Protein AF-A0AAV7K9R2-F1 (afdb_monomer)

Structure (mmCIF, N/CA/C/O backbone):
data_AF-A0AAV7K9R2-F1
#
_entry.id   AF-A0AAV7K9R2-F1
#
loop_
_atom_site.group_PDB
_atom_site.id
_atom_site.type_symbol
_atom_site.label_atom_id
_atom_site.label_alt_id
_atom_site.label_comp_id
_atom_site.label_asym_id
_atom_site.label_entity_id
_atom_site.label_seq_id
_atom_site.pdbx_PDB_ins_code
_atom_site.Cartn_x
_atom_site.Cartn_y
_atom_site.Cartn_z
_atom_site.occupancy
_atom_site.B_iso_or_equiv
_atom_site.auth_seq_id
_atom_site.auth_comp_id
_atom_site.auth_asym_id
_atom_site.auth_atom_id
_atom_site.pdbx_PDB_model_num
ATOM 1 N N . MET A 1 1 ? 14.169 1.250 -55.604 1.00 36.59 1 MET A N 1
ATOM 2 C CA . MET A 1 1 ? 14.515 0.184 -54.643 1.00 36.59 1 MET A CA 1
ATOM 3 C C . MET A 1 1 ? 14.960 0.881 -53.362 1.00 36.59 1 MET A C 1
ATOM 5 O O . MET A 1 1 ? 16.096 1.321 -53.275 1.00 36.59 1 MET A O 1
ATOM 9 N N . SER A 1 2 ? 14.004 1.154 -52.469 1.00 36.09 2 SER A N 1
ATOM 10 C CA . SER A 1 2 ? 14.237 1.816 -51.177 1.00 36.09 2 SER A CA 1
ATOM 11 C C . SER A 1 2 ? 14.746 0.765 -50.192 1.00 36.09 2 SER A C 1
ATOM 13 O O . SER A 1 2 ? 14.071 -0.239 -49.988 1.00 36.09 2 SER A O 1
ATOM 15 N N . LEU A 1 3 ? 15.945 0.959 -49.641 1.00 42.09 3 LEU A N 1
ATOM 16 C CA . LEU A 1 3 ? 16.606 0.041 -48.701 1.00 42.09 3 LEU A CA 1
ATOM 17 C C . LEU A 1 3 ? 16.641 0.606 -47.267 1.00 42.09 3 LEU A C 1
ATOM 19 O O . LEU A 1 3 ? 17.558 0.306 -46.509 1.00 42.09 3 LEU A O 1
ATOM 23 N N . THR A 1 4 ? 15.671 1.440 -46.880 1.00 44.91 4 THR A N 1
ATOM 24 C CA . THR A 1 4 ? 15.681 2.101 -45.558 1.00 44.91 4 THR A CA 1
ATOM 25 C C . THR A 1 4 ? 14.482 1.806 -44.659 1.00 44.91 4 THR A C 1
ATOM 27 O O . THR A 1 4 ? 14.413 2.398 -43.591 1.00 44.91 4 THR A O 1
ATOM 30 N N . ASP A 1 5 ? 13.572 0.896 -45.026 1.00 48.12 5 ASP A N 1
ATOM 31 C CA . ASP A 1 5 ? 12.349 0.664 -44.228 1.00 48.12 5 ASP A CA 1
ATOM 32 C C . ASP A 1 5 ? 12.358 -0.617 -43.375 1.00 48.12 5 ASP A C 1
ATOM 34 O O . ASP A 1 5 ? 11.742 -0.673 -42.315 1.00 48.12 5 ASP A O 1
ATOM 38 N N . SER A 1 6 ? 13.131 -1.637 -43.757 1.00 41.31 6 SER A N 1
ATOM 39 C CA . SER A 1 6 ? 13.081 -2.950 -43.098 1.00 41.31 6 SER A CA 1
ATOM 40 C C . SER A 1 6 ? 13.741 -2.988 -41.713 1.00 41.31 6 SER A C 1
ATOM 42 O O . SER A 1 6 ? 13.329 -3.757 -40.851 1.00 41.31 6 SER A O 1
ATOM 44 N N . SER A 1 7 ? 14.761 -2.163 -41.461 1.00 44.31 7 SER A N 1
ATOM 45 C CA . SER A 1 7 ? 15.460 -2.103 -40.166 1.00 44.31 7 SER A CA 1
ATOM 46 C C . SER A 1 7 ? 14.663 -1.369 -39.080 1.00 44.31 7 SER A C 1
ATOM 48 O O . SER A 1 7 ? 14.846 -1.643 -37.893 1.00 44.31 7 SER A O 1
ATOM 50 N N . THR A 1 8 ? 13.760 -0.468 -39.469 1.00 48.00 8 THR A N 1
ATOM 51 C CA . THR A 1 8 ? 12.901 0.294 -38.553 1.00 48.00 8 THR A CA 1
ATOM 52 C C . THR A 1 8 ? 11.762 -0.572 -38.017 1.00 48.00 8 THR A C 1
ATOM 54 O O . THR A 1 8 ? 11.546 -0.597 -36.804 1.00 48.00 8 THR A O 1
ATOM 57 N N . GLU A 1 9 ? 11.115 -1.354 -38.885 1.00 39.22 9 GLU A N 1
ATOM 58 C CA . GLU A 1 9 ? 10.057 -2.307 -38.512 1.00 39.22 9 GLU A CA 1
ATOM 59 C C . GLU A 1 9 ? 10.596 -3.488 -37.689 1.00 39.22 9 GLU A C 1
ATOM 61 O O . GLU A 1 9 ? 9.993 -3.863 -36.682 1.00 39.22 9 GLU A O 1
ATOM 66 N N . LEU A 1 10 ? 11.784 -4.007 -38.035 1.00 40.97 10 LEU A N 1
ATOM 67 C CA . LEU A 1 10 ? 12.455 -5.062 -37.263 1.00 40.97 10 LEU A CA 1
ATOM 68 C C . LEU A 1 10 ? 12.771 -4.621 -35.826 1.00 40.97 10 LEU A C 1
ATOM 70 O O . LEU A 1 10 ? 12.646 -5.426 -34.913 1.00 40.97 10 LEU A O 1
ATOM 74 N N . SER A 1 11 ? 13.146 -3.355 -35.599 1.00 50.53 11 SER A N 1
ATOM 75 C CA . SER A 1 11 ? 13.468 -2.849 -34.254 1.00 50.53 11 SER A CA 1
ATOM 76 C C . SER A 1 11 ? 12.243 -2.657 -33.354 1.00 50.53 11 SER A C 1
ATOM 78 O O . SER A 1 11 ? 12.336 -2.862 -32.145 1.00 50.53 11 SER A O 1
ATOM 80 N N . HIS A 1 12 ? 11.097 -2.292 -33.938 1.00 46.94 12 HIS A N 1
ATOM 81 C CA . HIS A 1 12 ? 9.853 -2.083 -33.197 1.00 46.94 12 HIS A CA 1
ATOM 82 C C . HIS A 1 12 ? 9.231 -3.428 -32.796 1.00 46.94 12 HIS A C 1
ATOM 84 O O . HIS A 1 12 ? 8.946 -3.641 -31.622 1.00 46.94 12 HIS A O 1
ATOM 90 N N . GLY A 1 13 ? 9.169 -4.386 -33.732 1.00 45.97 13 GLY A N 1
ATOM 91 C CA . GLY A 1 13 ? 8.673 -5.739 -33.453 1.00 45.97 13 GLY A CA 1
ATOM 92 C C . GLY A 1 13 ? 9.547 -6.544 -32.481 1.00 45.97 13 GLY A C 1
ATOM 93 O O . GLY A 1 13 ? 9.028 -7.377 -31.744 1.00 45.97 13 GLY A O 1
ATOM 94 N N . TYR A 1 14 ? 10.860 -6.284 -32.428 1.00 49.84 14 TYR A N 1
ATOM 95 C CA . TYR A 1 14 ? 11.756 -6.937 -31.462 1.00 49.84 14 TYR A CA 1
ATOM 96 C C . TYR A 1 14 ? 11.567 -6.396 -30.037 1.00 49.84 14 TYR A C 1
ATOM 98 O O . TYR A 1 14 ? 11.674 -7.155 -29.079 1.00 49.84 14 TYR A O 1
ATOM 106 N N . MET A 1 15 ? 11.272 -5.098 -29.882 1.00 53.09 15 MET A N 1
ATOM 107 C CA . MET A 1 15 ? 11.030 -4.487 -28.566 1.00 53.09 15 MET A CA 1
ATOM 108 C C . MET A 1 15 ? 9.691 -4.940 -27.968 1.00 53.09 15 MET A C 1
ATOM 110 O O . MET A 1 15 ? 9.659 -5.259 -26.782 1.00 53.09 15 MET A O 1
ATOM 114 N N . ASP A 1 16 ? 8.641 -5.085 -28.786 1.00 52.19 16 ASP A N 1
ATOM 115 C CA . ASP A 1 16 ? 7.350 -5.651 -28.351 1.00 52.19 16 ASP A CA 1
ATOM 116 C C . ASP A 1 16 ? 7.464 -7.125 -27.910 1.00 52.19 16 ASP A C 1
ATOM 118 O O . ASP A 1 16 ? 6.719 -7.579 -27.044 1.00 52.19 16 ASP A O 1
ATOM 122 N N . GLN A 1 17 ? 8.426 -7.881 -28.453 1.00 48.78 17 GLN A N 1
ATOM 123 C CA . GLN A 1 17 ? 8.675 -9.284 -28.085 1.00 48.78 17 GLN A CA 1
ATOM 124 C C . GLN A 1 17 ? 9.575 -9.472 -26.849 1.00 48.78 17 GLN A C 1
ATOM 126 O O . GLN A 1 17 ? 9.681 -10.589 -26.344 1.00 48.78 17 GLN A O 1
ATOM 131 N N . LEU A 1 18 ? 10.227 -8.417 -26.349 1.00 57.09 18 LEU A N 1
ATOM 132 C CA . LEU A 1 18 ? 11.234 -8.490 -25.274 1.00 57.09 18 LEU A CA 1
ATOM 133 C C . LEU A 1 18 ? 10.735 -8.019 -23.908 1.00 57.09 18 LEU A C 1
ATOM 135 O O . LEU A 1 18 ? 11.515 -7.950 -22.955 1.00 57.09 18 LEU A O 1
ATOM 139 N N . ARG A 1 19 ? 9.454 -7.675 -23.800 1.00 68.56 19 ARG A N 1
ATOM 140 C CA . ARG A 1 19 ? 8.930 -7.077 -22.584 1.00 68.56 19 ARG A CA 1
ATOM 141 C C . ARG A 1 19 ? 8.744 -8.104 -21.477 1.00 68.56 19 ARG A C 1
ATOM 143 O O . ARG A 1 19 ? 7.965 -9.048 -21.611 1.00 68.56 19 ARG A O 1
ATOM 150 N N . LEU A 1 20 ? 9.451 -7.906 -20.370 1.00 74.31 20 LEU A N 1
ATOM 151 C CA . LEU A 1 20 ? 9.323 -8.769 -19.207 1.00 74.31 20 LEU A CA 1
ATOM 152 C C . LEU A 1 20 ? 7.988 -8.498 -18.497 1.00 74.31 20 LEU A C 1
ATOM 154 O O . LEU A 1 20 ? 7.554 -7.346 -18.401 1.00 74.31 20 LEU A O 1
ATOM 158 N N . PRO A 1 21 ? 7.308 -9.543 -17.997 1.00 85.75 21 PRO A N 1
ATOM 159 C CA . PRO A 1 21 ? 6.101 -9.354 -17.212 1.00 85.75 21 PRO A CA 1
ATOM 160 C C . PRO A 1 21 ? 6.443 -8.646 -15.898 1.00 85.75 21 PRO A C 1
ATOM 162 O O . PRO A 1 21 ? 7.301 -9.095 -15.138 1.00 85.75 21 PRO A O 1
ATOM 165 N N . MET A 1 22 ? 5.733 -7.556 -15.614 1.00 92.62 22 MET A N 1
ATOM 166 C CA . MET A 1 22 ? 5.865 -6.823 -14.356 1.00 92.62 22 MET A CA 1
ATOM 167 C C . MET A 1 22 ? 5.181 -7.595 -13.221 1.00 92.62 22 MET A C 1
ATOM 169 O O . MET A 1 22 ? 4.046 -8.053 -13.363 1.00 92.62 22 MET A O 1
ATOM 173 N N . LEU A 1 23 ? 5.849 -7.714 -12.075 1.00 95.31 23 LEU A N 1
ATOM 174 C CA . LEU A 1 23 ? 5.313 -8.379 -10.891 1.00 95.31 23 LEU A CA 1
ATOM 175 C C . LEU A 1 23 ? 4.383 -7.451 -10.103 1.00 95.31 23 LEU A C 1
ATOM 177 O O . LEU A 1 23 ? 4.537 -6.226 -10.082 1.00 95.31 23 LEU A O 1
ATOM 181 N N . THR A 1 24 ? 3.428 -8.062 -9.406 1.00 96.38 24 THR A N 1
ATOM 182 C CA . THR A 1 24 ? 2.438 -7.372 -8.571 1.00 96.38 24 THR A CA 1
ATOM 183 C C . THR A 1 24 ? 2.509 -7.870 -7.142 1.00 96.38 24 THR A C 1
ATOM 185 O O . THR A 1 24 ? 2.680 -9.068 -6.917 1.00 96.38 24 THR A O 1
ATOM 188 N N . ILE A 1 25 ? 2.302 -6.974 -6.180 1.00 96.56 25 ILE A N 1
ATOM 189 C CA . ILE A 1 25 ? 2.176 -7.341 -4.771 1.00 96.56 25 ILE A CA 1
ATOM 190 C C . ILE A 1 25 ? 0.704 -7.678 -4.483 1.00 96.56 25 ILE A C 1
ATOM 192 O O . ILE A 1 25 ? -0.167 -6.863 -4.803 1.00 96.56 25 ILE A O 1
ATOM 196 N N . PRO A 1 26 ? 0.396 -8.854 -3.907 1.00 96.19 26 PRO A N 1
ATOM 197 C CA . PRO A 1 26 ? -0.967 -9.192 -3.514 1.00 96.19 26 PRO A CA 1
ATOM 198 C C . PRO A 1 26 ? -1.470 -8.250 -2.416 1.00 96.19 26 PRO A C 1
ATOM 200 O O . PRO A 1 26 ? -0.701 -7.766 -1.589 1.00 96.19 26 PRO A O 1
ATOM 203 N N . SER A 1 27 ? -2.773 -7.973 -2.399 1.00 95.38 27 SER A N 1
ATOM 204 C CA . SER A 1 27 ? -3.397 -7.173 -1.341 1.00 95.38 27 SER A CA 1
ATOM 205 C C . SER A 1 27 ? -3.770 -8.039 -0.140 1.00 95.38 27 SER A C 1
ATOM 207 O O . SER A 1 27 ? -4.230 -9.171 -0.294 1.00 95.38 27 SER A O 1
ATOM 209 N N . LYS A 1 28 ? -3.662 -7.465 1.058 1.00 94.50 28 LYS A N 1
ATOM 210 C CA . LYS A 1 28 ? -4.223 -8.023 2.291 1.00 94.50 28 LYS A CA 1
ATOM 211 C C . LYS A 1 28 ? -5.748 -8.004 2.224 1.00 94.50 28 LYS A C 1
ATOM 213 O O . LYS A 1 28 ? -6.331 -7.053 1.699 1.00 94.50 28 LYS A O 1
ATOM 218 N N . GLN A 1 29 ? -6.391 -9.006 2.820 1.00 94.56 29 GLN A N 1
ATOM 219 C CA . GLN A 1 29 ? -7.853 -9.083 2.909 1.00 94.56 29 GLN A CA 1
ATOM 220 C C . GLN A 1 29 ? -8.321 -8.673 4.302 1.00 94.56 29 GLN A C 1
ATOM 222 O O . GLN A 1 29 ? -7.920 -9.281 5.293 1.00 94.56 29 GLN A O 1
ATOM 227 N N . GLY A 1 30 ? -9.138 -7.625 4.375 1.00 92.75 30 GLY A N 1
ATOM 228 C CA . GLY A 1 30 ? -9.683 -7.108 5.628 1.00 92.75 30 GLY A CA 1
ATOM 229 C C . GLY A 1 30 ? -11.124 -7.551 5.847 1.00 92.75 30 GLY A C 1
ATOM 230 O O . GLY A 1 30 ? -11.925 -7.613 4.911 1.00 92.75 30 GLY A O 1
ATOM 231 N N . VAL A 1 31 ? -11.476 -7.816 7.102 1.00 93.25 31 VAL A N 1
ATOM 232 C CA . VAL A 1 31 ? -12.856 -8.141 7.487 1.00 93.25 31 VAL A CA 1
ATOM 233 C C . VAL A 1 31 ? -13.685 -6.857 7.617 1.00 93.25 31 VAL A C 1
ATOM 235 O O . VAL A 1 31 ? -13.181 -5.794 8.001 1.00 93.25 31 VAL A O 1
ATOM 238 N N . SER A 1 32 ? -14.976 -6.935 7.272 1.00 90.25 32 SER A N 1
ATOM 239 C CA . SER A 1 32 ? -15.925 -5.838 7.510 1.00 90.25 32 SER A CA 1
ATOM 240 C C . SER A 1 32 ? -16.153 -5.675 9.010 1.00 90.25 32 SER A C 1
ATOM 242 O O . SER A 1 32 ? -16.456 -6.651 9.690 1.00 90.25 32 SER A O 1
ATOM 244 N N . ILE A 1 33 ? -16.025 -4.452 9.516 1.00 92.62 33 ILE A N 1
ATOM 245 C CA . ILE A 1 33 ? -16.268 -4.119 10.923 1.00 92.62 33 ILE A CA 1
ATOM 246 C C . ILE A 1 33 ? -17.102 -2.843 10.983 1.00 92.62 33 ILE A C 1
ATOM 248 O O . ILE A 1 33 ? -16.972 -1.990 10.103 1.00 92.62 33 ILE A O 1
ATOM 252 N N . ASP A 1 34 ? -17.913 -2.712 12.028 1.00 92.31 34 ASP A N 1
ATOM 253 C CA . ASP A 1 34 ? -18.635 -1.482 12.341 1.00 92.31 34 ASP A CA 1
ATOM 254 C C . ASP A 1 34 ? -17.932 -0.747 13.487 1.00 92.31 34 ASP A C 1
ATOM 256 O O . ASP A 1 34 ? -17.758 -1.289 14.579 1.00 92.31 34 ASP A O 1
ATOM 260 N N . LEU A 1 35 ? -17.529 0.496 13.234 1.00 93.25 35 LEU A N 1
ATOM 261 C CA . LEU A 1 35 ? -16.839 1.349 14.200 1.00 93.25 35 LEU A CA 1
ATOM 262 C C . LEU A 1 35 ? -17.791 2.258 14.985 1.00 93.25 35 LEU A C 1
ATOM 264 O O . LEU A 1 35 ? -17.328 3.037 15.819 1.00 93.25 35 LEU A O 1
ATOM 268 N N . THR A 1 36 ? -19.105 2.167 14.748 1.00 94.25 36 THR A N 1
ATOM 269 C CA . THR A 1 36 ? -20.102 3.089 15.311 1.00 94.25 36 THR A CA 1
ATOM 270 C C . THR A 1 36 ? -20.053 3.127 16.833 1.00 94.25 36 THR A C 1
ATOM 272 O O . THR A 1 36 ? -19.922 4.201 17.420 1.00 94.25 36 THR A O 1
ATOM 275 N N . SER A 1 37 ? -20.123 1.964 17.486 1.00 93.25 37 SER A N 1
ATOM 276 C CA . SER A 1 37 ? -20.140 1.879 18.952 1.00 93.25 37 SER A CA 1
ATOM 277 C C . SER A 1 37 ? -18.836 2.370 19.576 1.00 93.25 37 SER A C 1
ATOM 279 O O . SER A 1 37 ? -18.862 3.105 20.560 1.00 93.25 37 SER A O 1
ATOM 281 N N . SER A 1 38 ? -17.703 2.008 18.978 1.00 92.81 38 SER A N 1
ATOM 282 C CA . SER A 1 38 ? -16.375 2.360 19.480 1.00 92.81 38 SER A CA 1
ATOM 283 C C . SER A 1 38 ? -16.082 3.852 19.334 1.00 92.81 38 SER A C 1
ATOM 285 O O . SER A 1 38 ? -15.610 4.479 20.278 1.00 92.81 38 SER A O 1
ATOM 287 N N . LEU A 1 39 ? -16.428 4.456 18.193 1.00 93.12 39 LEU A N 1
ATOM 288 C CA . LEU A 1 39 ? -16.316 5.905 17.999 1.00 93.12 39 LEU A CA 1
ATOM 289 C C . LEU A 1 39 ? -17.276 6.672 18.914 1.00 93.12 39 LEU A C 1
ATOM 291 O O . LEU A 1 39 ? -16.891 7.690 19.483 1.00 93.12 39 LEU A O 1
ATOM 295 N N . ALA A 1 40 ? -18.499 6.172 19.108 1.00 93.62 40 ALA A N 1
ATOM 296 C CA . ALA A 1 40 ? -19.446 6.781 20.036 1.00 93.62 40 ALA A CA 1
ATOM 297 C C . ALA A 1 40 ? -18.928 6.771 21.480 1.00 93.62 40 ALA A C 1
ATOM 299 O O . ALA A 1 40 ? -19.105 7.748 22.207 1.00 93.62 40 ALA A O 1
ATOM 300 N N . GLU A 1 41 ? -18.266 5.693 21.896 1.00 92.81 41 GLU A N 1
ATOM 301 C CA . GLU A 1 41 ? -17.653 5.627 23.219 1.00 92.81 41 GLU A CA 1
ATOM 302 C C . GLU A 1 41 ? -16.480 6.596 23.361 1.00 92.81 41 GLU A C 1
ATOM 304 O O . GLU A 1 41 ? -16.385 7.289 24.372 1.00 92.81 41 GLU A O 1
ATOM 309 N N . LEU A 1 42 ? -15.636 6.726 22.336 1.00 91.94 42 LEU A N 1
ATO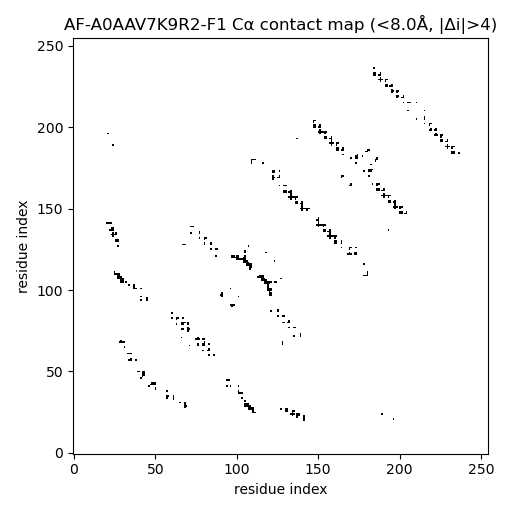M 310 C CA . LEU A 1 42 ? -14.545 7.705 22.331 1.00 91.94 42 LEU A CA 1
ATOM 311 C C . LEU A 1 42 ? -15.053 9.151 22.436 1.00 91.94 42 LEU A C 1
ATOM 313 O O . LEU A 1 42 ? -14.498 9.942 23.194 1.00 91.94 42 LEU A O 1
ATOM 317 N N . ILE A 1 43 ? -16.133 9.492 21.727 1.00 93.94 43 ILE A N 1
ATOM 318 C CA . ILE A 1 43 ? -16.759 10.823 21.805 1.00 93.94 43 ILE A CA 1
ATOM 319 C C . ILE A 1 43 ? -17.273 11.099 23.225 1.00 93.94 43 ILE A C 1
ATOM 321 O O . ILE A 1 43 ? -16.981 12.154 23.791 1.00 93.94 43 ILE A O 1
ATOM 325 N N . ARG A 1 44 ? -17.980 10.140 23.839 1.00 93.81 44 ARG A N 1
ATOM 326 C CA . ARG A 1 44 ? -18.473 10.290 25.220 1.00 93.81 44 ARG A CA 1
ATOM 327 C C . ARG A 1 44 ? -17.340 10.432 26.224 1.00 93.81 44 ARG A C 1
ATOM 329 O O . ARG A 1 44 ? -17.406 11.283 27.102 1.00 93.81 44 ARG A O 1
ATOM 336 N N . THR A 1 45 ? -16.333 9.573 26.125 1.00 91.75 45 THR A N 1
ATOM 337 C CA . THR A 1 45 ? -15.299 9.448 27.159 1.00 91.75 45 THR A CA 1
ATOM 338 C C . THR A 1 45 ? -14.249 10.547 27.091 1.00 91.75 45 THR A C 1
ATOM 340 O O . THR A 1 45 ? -13.830 11.028 28.140 1.00 91.75 45 THR A O 1
ATOM 343 N N . GLU A 1 46 ? -13.838 10.975 25.894 1.00 92.44 46 GLU A N 1
ATOM 344 C CA . GLU A 1 46 ? -12.788 11.991 25.747 1.00 92.44 46 GLU A CA 1
ATOM 345 C C . GLU A 1 46 ? -13.333 13.423 25.667 1.00 92.44 46 GLU A C 1
ATOM 347 O O . GLU A 1 46 ? -12.636 14.352 26.073 1.00 92.44 46 GLU A O 1
ATOM 352 N N . PHE A 1 47 ? -14.569 13.613 25.191 1.00 93.31 47 PHE A N 1
ATOM 353 C CA . PHE A 1 47 ? -15.156 14.946 25.002 1.00 93.31 47 PHE A CA 1
ATOM 354 C C . PHE A 1 47 ? -16.407 15.212 25.848 1.00 93.31 47 PHE A C 1
ATOM 356 O O . PHE A 1 47 ? -16.794 16.367 26.004 1.00 93.31 47 PHE A O 1
ATOM 363 N N . GLY A 1 48 ? -17.042 14.185 26.426 1.00 94.38 48 GLY A N 1
ATOM 364 C CA . GLY A 1 48 ? -18.277 14.354 27.203 1.00 94.38 48 GLY A CA 1
ATOM 365 C C . GLY A 1 48 ? -19.490 14.758 26.358 1.00 94.38 48 GLY A C 1
ATOM 366 O O . GLY A 1 48 ? -20.487 15.229 26.903 1.00 94.38 48 GLY A O 1
ATOM 367 N N . GLU A 1 49 ? -19.412 14.599 25.037 1.00 95.94 49 GLU A N 1
ATOM 368 C CA . GLU A 1 49 ? -20.459 15.003 24.100 1.00 95.94 49 GLU A CA 1
ATOM 369 C C . GLU A 1 49 ? -21.405 13.844 23.760 1.00 95.94 49 GLU A C 1
ATOM 371 O O . GLU A 1 49 ? -21.048 12.668 23.874 1.00 95.94 49 GLU A O 1
ATOM 376 N N . ASP A 1 50 ? -22.623 14.171 23.315 1.00 95.44 50 ASP A N 1
ATOM 377 C CA . ASP A 1 50 ? -23.567 13.172 22.812 1.00 95.44 50 ASP A CA 1
ATOM 378 C C . ASP A 1 50 ? -23.142 12.686 21.409 1.00 95.44 50 ASP A C 1
ATOM 380 O O . ASP A 1 50 ? -23.180 13.468 20.451 1.00 95.44 50 ASP A O 1
ATOM 384 N N . PRO A 1 51 ? -22.809 11.392 21.226 1.00 94.62 51 PRO A N 1
ATOM 385 C CA . PRO A 1 51 ? -22.423 10.849 19.925 1.00 94.62 51 PRO A CA 1
ATOM 386 C C . PRO A 1 51 ? -23.511 10.938 18.863 1.00 94.62 51 PRO A C 1
ATOM 388 O O . PRO A 1 51 ? -23.216 10.788 17.676 1.00 94.62 51 PRO A O 1
ATOM 391 N N . THR A 1 52 ? -24.774 11.150 19.250 1.00 95.75 52 THR A N 1
ATOM 392 C CA . THR A 1 52 ? -25.847 11.305 18.266 1.00 95.75 52 THR A CA 1
ATOM 393 C C . THR A 1 52 ? -25.659 12.532 17.372 1.00 95.75 52 THR A C 1
ATOM 395 O O . THR A 1 52 ? -26.095 12.495 16.218 1.00 95.75 52 THR A O 1
ATOM 398 N N . ASN A 1 53 ? -24.922 13.541 17.848 1.00 96.75 53 ASN A N 1
ATOM 399 C CA . ASN A 1 53 ? -24.559 14.734 17.083 1.00 96.75 53 ASN A CA 1
ATOM 400 C C . ASN A 1 53 ? -23.572 14.446 15.940 1.00 96.75 53 ASN A C 1
ATOM 402 O O . ASN A 1 53 ? -23.502 15.234 15.007 1.00 96.75 53 ASN A O 1
ATOM 406 N N . PHE A 1 54 ? -22.865 13.310 15.981 1.00 96.19 54 PHE A N 1
ATOM 407 C CA . PHE A 1 54 ? -21.818 12.936 15.017 1.00 96.19 54 PHE A CA 1
ATOM 408 C C . PHE A 1 54 ? -22.196 11.730 14.146 1.00 96.19 54 PHE A C 1
ATOM 410 O O . PHE A 1 54 ? -21.345 11.035 13.584 1.00 96.19 54 PHE A O 1
ATOM 417 N N . ARG A 1 55 ? -23.494 11.402 14.071 1.00 95.56 55 ARG A N 1
ATOM 418 C CA . ARG A 1 55 ? -23.977 10.209 13.351 1.00 95.56 55 ARG A CA 1
ATOM 419 C C . ARG A 1 55 ? -23.594 10.215 11.878 1.00 95.56 55 ARG A C 1
ATOM 421 O O . ARG A 1 55 ? -23.385 9.142 11.317 1.00 95.56 55 ARG A O 1
ATOM 428 N N . GLN A 1 56 ? -23.558 11.385 11.248 1.00 97.19 56 GLN A N 1
ATOM 429 C CA . GLN A 1 56 ? -23.251 11.493 9.828 1.00 97.19 56 GLN A CA 1
ATOM 430 C C . GLN A 1 56 ? -21.767 11.218 9.573 1.00 97.19 56 GLN A C 1
ATOM 432 O O . GLN A 1 56 ? -21.432 10.387 8.735 1.00 97.19 56 GLN A O 1
ATOM 437 N N . GLU A 1 57 ? -20.890 11.817 10.368 1.00 96.12 57 GLU A N 1
ATOM 438 C CA . GLU A 1 57 ? -19.439 11.665 10.304 1.00 96.12 57 GLU A CA 1
ATOM 439 C C . GLU A 1 57 ? -19.021 10.219 10.584 1.00 96.12 57 GLU A C 1
ATOM 441 O O . GLU A 1 57 ? -18.170 9.665 9.891 1.00 96.12 57 GLU A O 1
ATOM 446 N N . VAL A 1 58 ? -19.658 9.571 11.564 1.00 95.50 58 VAL A N 1
ATOM 447 C CA . VAL A 1 58 ? -19.419 8.154 11.877 1.00 95.50 58 VAL A CA 1
ATOM 448 C C . VAL A 1 58 ? -19.853 7.249 10.719 1.00 95.50 58 VAL A C 1
ATOM 450 O O . VAL A 1 58 ? -19.135 6.310 10.367 1.00 95.50 58 VAL A O 1
ATOM 453 N N . ARG A 1 59 ? -20.997 7.535 10.082 1.00 96.81 59 ARG A N 1
ATOM 454 C CA . ARG A 1 59 ? -21.448 6.799 8.888 1.00 96.81 59 ARG A CA 1
ATOM 455 C C . ARG A 1 59 ? -20.483 6.973 7.723 1.00 96.81 59 ARG A C 1
ATOM 457 O O . ARG A 1 59 ? -20.137 5.987 7.079 1.00 96.81 59 ARG A O 1
ATOM 464 N N . GLU A 1 60 ? -20.031 8.196 7.473 1.00 96.94 60 GLU A N 1
ATOM 465 C CA . GLU A 1 60 ? -19.054 8.494 6.425 1.00 96.94 60 GLU A CA 1
ATOM 466 C C . GLU A 1 60 ? -17.715 7.801 6.690 1.00 96.94 60 GLU A C 1
ATOM 468 O O . GLU A 1 60 ? -17.134 7.234 5.768 1.00 96.94 60 GLU A O 1
ATOM 473 N N . PHE A 1 61 ? -17.255 7.761 7.944 1.00 96.31 61 PHE A N 1
ATOM 474 C CA . PHE A 1 61 ? -16.031 7.053 8.320 1.00 96.31 61 PHE A CA 1
ATOM 475 C C . PHE A 1 61 ? -16.137 5.538 8.083 1.00 96.31 61 PHE A C 1
ATOM 477 O O . PHE A 1 61 ? -15.221 4.936 7.521 1.00 96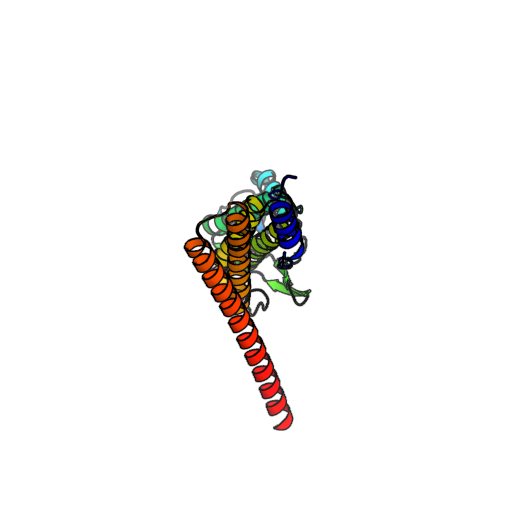.31 61 PHE A O 1
ATOM 484 N N . ASN A 1 62 ? -17.259 4.921 8.466 1.00 96.31 62 ASN A N 1
ATOM 485 C CA . ASN A 1 62 ? -17.523 3.505 8.197 1.00 96.31 62 ASN A CA 1
ATOM 486 C C . ASN A 1 62 ? -17.591 3.213 6.692 1.00 96.31 62 ASN A C 1
ATOM 488 O O . ASN A 1 62 ? -16.954 2.272 6.221 1.00 96.31 62 ASN A O 1
ATOM 492 N N . HIS A 1 63 ? -18.299 4.045 5.926 1.00 96.56 63 HIS A N 1
ATOM 493 C CA . HIS A 1 63 ? -18.368 3.901 4.473 1.00 96.56 63 HIS A CA 1
ATOM 494 C C . HIS A 1 63 ? -16.982 4.012 3.828 1.00 96.56 63 HIS A C 1
ATOM 496 O O . HIS A 1 63 ? -16.602 3.200 2.986 1.00 96.56 63 HIS A O 1
ATOM 502 N N . LEU A 1 64 ? -16.189 4.985 4.274 1.00 96.88 64 LEU A N 1
ATOM 503 C CA . LEU A 1 64 ? -14.837 5.194 3.785 1.00 96.88 64 LEU A CA 1
ATOM 504 C C . LEU A 1 64 ? -13.932 3.988 4.072 1.00 96.88 64 LEU A C 1
ATOM 506 O O . LEU A 1 64 ? -13.136 3.603 3.213 1.00 96.88 64 LEU A O 1
ATOM 510 N N . ARG A 1 65 ? -14.088 3.356 5.242 1.00 96.81 65 ARG A N 1
ATOM 511 C CA . ARG A 1 65 ? -13.414 2.094 5.554 1.00 96.81 65 ARG A CA 1
ATOM 512 C C . ARG A 1 65 ? -13.813 0.992 4.580 1.00 96.81 65 ARG A C 1
ATOM 514 O O . ARG A 1 65 ? -12.936 0.319 4.048 1.00 96.81 65 ARG A O 1
ATOM 521 N N . GLU A 1 66 ? -15.106 0.776 4.358 1.00 96.12 66 GLU A N 1
ATOM 522 C CA . GLU A 1 66 ? -15.586 -0.284 3.462 1.00 96.12 66 GLU A CA 1
ATOM 523 C C . GLU A 1 66 ? -15.009 -0.141 2.051 1.00 96.12 66 GLU A C 1
ATOM 525 O O . GLU A 1 66 ? -14.502 -1.122 1.498 1.00 96.12 66 GLU A O 1
ATOM 530 N N . SER A 1 67 ? -15.003 1.084 1.520 1.00 96.56 67 SER A N 1
ATOM 531 C CA . SER A 1 67 ? -14.410 1.405 0.218 1.00 96.56 67 SER A CA 1
ATOM 532 C C . SER A 1 67 ? -12.894 1.192 0.196 1.00 96.56 67 SER A C 1
ATOM 534 O O . SER A 1 67 ? -12.356 0.712 -0.796 1.00 96.56 67 SER A O 1
ATOM 536 N N . ALA A 1 68 ? -12.180 1.489 1.285 1.00 97.12 68 ALA A N 1
ATOM 537 C CA . ALA A 1 68 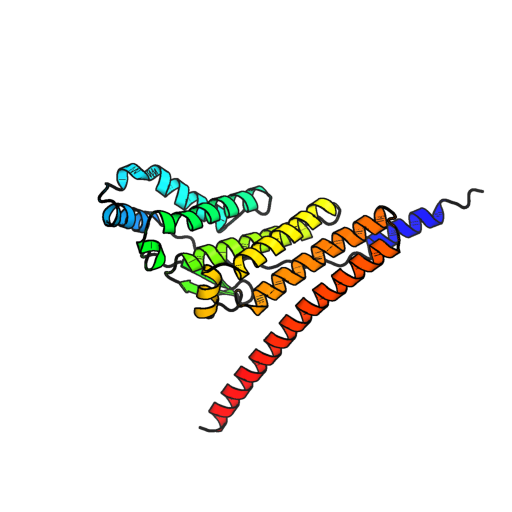? -10.730 1.295 1.360 1.00 97.12 68 ALA A CA 1
ATOM 538 C C . ALA A 1 68 ? -10.303 -0.167 1.588 1.00 97.12 68 ALA A C 1
ATOM 540 O O . ALA A 1 68 ? -9.227 -0.566 1.143 1.00 97.12 68 ALA A O 1
ATOM 541 N N . VAL A 1 69 ? -11.123 -0.973 2.270 1.00 95.75 69 VAL A N 1
ATOM 542 C CA . VAL A 1 69 ? -10.871 -2.409 2.496 1.00 95.75 69 VAL A CA 1
ATOM 543 C C . VAL A 1 69 ? -11.151 -3.222 1.232 1.00 95.75 69 VAL A C 1
ATOM 545 O O . VAL A 1 69 ? -10.454 -4.201 0.966 1.00 95.75 69 VAL A O 1
ATOM 548 N N . ARG A 1 70 ? -12.146 -2.814 0.435 1.00 94.69 70 ARG A N 1
ATOM 549 C CA . ARG A 1 70 ? -12.500 -3.431 -0.852 1.00 94.69 70 ARG A CA 1
ATOM 550 C C . ARG A 1 70 ? -12.498 -2.382 -1.973 1.00 94.69 70 ARG A C 1
ATOM 552 O O . ARG A 1 70 ? -13.558 -2.069 -2.515 1.00 94.69 70 ARG A O 1
ATOM 559 N N . PRO A 1 71 ? -11.323 -1.837 -2.326 1.00 96.12 71 PRO A N 1
ATOM 560 C CA . PRO A 1 71 ? -11.219 -0.778 -3.320 1.00 96.12 71 PRO A CA 1
ATOM 561 C C . PRO A 1 71 ? -11.516 -1.303 -4.725 1.00 96.12 71 PRO A C 1
ATOM 563 O O . PRO A 1 71 ? -11.213 -2.453 -5.065 1.00 96.12 71 PRO A O 1
ATOM 566 N N . SER A 1 72 ? -12.047 -0.431 -5.580 1.00 96.81 72 SER A N 1
ATOM 567 C CA . SER A 1 72 ? -12.077 -0.678 -7.020 1.00 96.81 72 SER A CA 1
ATOM 568 C C . SER A 1 72 ? -10.655 -0.761 -7.586 1.00 96.81 72 SER A C 1
ATOM 570 O O . SER A 1 72 ? -9.711 -0.148 -7.082 1.00 96.81 72 SER A O 1
ATOM 572 N N . ARG A 1 73 ? -10.480 -1.536 -8.660 1.00 95.88 73 ARG A N 1
ATOM 573 C CA . ARG A 1 73 ? -9.182 -1.720 -9.330 1.00 95.88 73 ARG A CA 1
ATOM 574 C C . ARG A 1 73 ? -8.905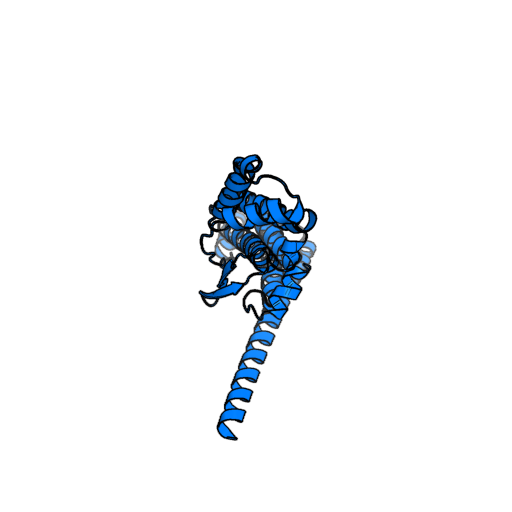 -0.592 -10.323 1.00 95.88 73 ARG A C 1
ATOM 576 O O . ARG A 1 73 ? -8.702 -0.833 -11.506 1.00 95.88 73 ARG A O 1
ATOM 583 N N . ASP A 1 74 ? -8.954 0.641 -9.840 1.00 96.56 74 ASP A N 1
ATOM 584 C CA . ASP A 1 74 ? -8.772 1.851 -10.635 1.00 96.56 74 ASP A CA 1
ATOM 585 C C . ASP A 1 74 ? -8.232 3.009 -9.774 1.00 96.56 74 ASP A C 1
ATOM 587 O O . ASP A 1 74 ? -7.926 2.873 -8.583 1.00 96.56 74 ASP A O 1
ATOM 591 N N . ASN A 1 75 ? -8.120 4.190 -10.381 1.00 95.44 75 ASN A N 1
ATOM 592 C CA . ASN A 1 75 ? -7.670 5.388 -9.680 1.00 95.44 75 ASN A CA 1
ATOM 593 C C . ASN A 1 75 ? -8.630 5.835 -8.564 1.00 95.44 75 ASN A C 1
ATOM 595 O O . ASN A 1 75 ? -8.156 6.420 -7.584 1.00 95.44 75 ASN A O 1
ATOM 599 N N . ASN A 1 76 ? -9.930 5.530 -8.658 1.00 97.81 76 ASN A N 1
ATOM 600 C CA . ASN A 1 76 ? -10.887 5.823 -7.590 1.00 97.81 76 ASN A CA 1
ATOM 601 C C . ASN A 1 76 ? -10.562 5.004 -6.338 1.00 97.81 76 ASN A C 1
ATOM 603 O O . ASN A 1 76 ? -10.453 5.583 -5.258 1.00 97.81 76 ASN A O 1
ATOM 607 N N . GLY A 1 77 ? -10.241 3.717 -6.496 1.00 97.88 77 GLY A N 1
ATOM 608 C CA . GLY A 1 77 ? -9.824 2.859 -5.387 1.00 97.88 77 GLY A CA 1
ATOM 609 C C . GLY A 1 77 ? -8.569 3.374 -4.679 1.00 97.88 77 GLY A C 1
ATOM 610 O O . GLY A 1 77 ? -8.515 3.413 -3.448 1.00 97.88 77 GLY A O 1
ATOM 611 N N . THR A 1 78 ? -7.581 3.885 -5.430 1.00 98.12 78 THR A N 1
ATOM 612 C CA . THR A 1 78 ? -6.404 4.532 -4.809 1.00 98.12 78 THR A CA 1
ATOM 613 C C . THR A 1 78 ? -6.790 5.781 -4.015 1.00 98.12 78 THR A C 1
ATOM 615 O O . THR A 1 78 ? -6.183 6.085 -2.987 1.00 98.12 78 THR A O 1
ATOM 618 N N . SER A 1 79 ? -7.796 6.522 -4.483 1.00 98.12 79 SER A N 1
ATOM 619 C CA . SER A 1 79 ? -8.289 7.720 -3.814 1.00 98.12 79 SER A CA 1
ATOM 620 C C . SER A 1 79 ? -9.035 7.382 -2.528 1.00 98.12 79 SER A C 1
ATOM 622 O O . SER A 1 79 ? -8.838 8.071 -1.528 1.00 98.12 79 SER A O 1
ATOM 624 N N . ASP A 1 80 ? -9.844 6.329 -2.529 1.00 97.94 80 ASP A N 1
ATOM 625 C CA . ASP A 1 80 ? -10.600 5.898 -1.352 1.00 97.94 80 ASP A CA 1
ATOM 626 C C . ASP A 1 80 ? -9.671 5.375 -0.258 1.00 97.94 80 ASP A C 1
ATOM 628 O O . ASP A 1 80 ? -9.782 5.803 0.893 1.00 97.94 80 ASP A O 1
ATOM 632 N N . ILE A 1 81 ? -8.656 4.587 -0.630 1.00 98.31 81 ILE A N 1
ATOM 633 C CA . ILE A 1 81 ? -7.597 4.178 0.300 1.00 98.31 81 ILE A CA 1
ATOM 634 C C . ILE A 1 81 ? -6.882 5.397 0.899 1.00 98.31 81 ILE A C 1
ATOM 636 O O . ILE A 1 81 ? -6.731 5.478 2.118 1.00 98.31 81 ILE A O 1
ATOM 640 N N . ARG A 1 82 ? -6.456 6.370 0.076 1.00 98.12 82 ARG A N 1
ATOM 641 C CA . ARG A 1 82 ? -5.766 7.579 0.570 1.00 98.12 82 ARG A CA 1
ATOM 642 C C . ARG A 1 82 ? -6.637 8.397 1.519 1.00 98.12 82 ARG A C 1
ATOM 644 O O . ARG A 1 82 ? -6.138 8.871 2.539 1.00 98.12 82 ARG A O 1
ATOM 651 N N . ARG A 1 83 ? -7.922 8.568 1.196 1.00 98.12 83 ARG A N 1
ATOM 652 C CA . ARG A 1 83 ? -8.880 9.279 2.052 1.00 98.12 83 ARG A CA 1
ATOM 653 C C . ARG A 1 83 ? -9.025 8.571 3.395 1.00 98.12 83 ARG A C 1
ATOM 655 O O . ARG A 1 83 ? -8.925 9.237 4.422 1.00 98.12 83 ARG A O 1
ATOM 662 N N . TYR A 1 84 ? -9.203 7.249 3.403 1.00 98.06 84 TYR A N 1
ATOM 663 C CA . TYR A 1 84 ? -9.326 6.491 4.648 1.00 98.06 84 TYR A CA 1
ATOM 664 C C . TYR A 1 84 ? -8.049 6.546 5.485 1.00 98.06 84 TYR A C 1
ATOM 666 O O . TYR A 1 84 ? -8.096 6.878 6.668 1.00 98.06 84 TYR A O 1
ATOM 674 N N . TYR A 1 85 ? -6.896 6.318 4.852 1.00 96.81 85 TYR A N 1
ATOM 675 C CA . TYR A 1 85 ? -5.586 6.426 5.488 1.00 96.81 85 TYR A CA 1
ATOM 676 C C . TYR A 1 85 ? -5.383 7.794 6.153 1.00 96.81 85 TYR A C 1
ATOM 678 O O . TYR A 1 85 ? -4.951 7.866 7.301 1.00 96.81 85 TYR A O 1
ATOM 686 N N . ALA A 1 86 ? -5.759 8.885 5.477 1.00 96.12 86 ALA A N 1
ATOM 687 C CA . ALA A 1 86 ? -5.678 10.223 6.054 1.00 96.12 86 ALA A CA 1
ATOM 688 C C . ALA A 1 86 ? -6.533 10.358 7.326 1.00 96.12 86 ALA A C 1
ATOM 690 O O . ALA A 1 86 ? -6.061 10.914 8.316 1.00 96.12 86 ALA A O 1
ATOM 691 N N . GLN A 1 87 ? -7.753 9.811 7.338 1.00 96.06 87 GLN A N 1
ATOM 692 C CA . GLN A 1 87 ? -8.597 9.831 8.537 1.00 96.06 87 GLN A CA 1
ATOM 693 C C . GLN A 1 87 ? -8.004 8.985 9.675 1.00 96.06 87 GLN A C 1
ATOM 695 O O . GLN A 1 87 ? -8.001 9.426 10.824 1.00 96.06 87 GLN A O 1
ATOM 700 N N . LEU A 1 88 ? -7.419 7.822 9.367 1.00 93.75 88 LEU A N 1
ATOM 701 C CA . LEU A 1 88 ? -6.698 7.002 10.349 1.00 93.75 88 LEU A CA 1
ATOM 702 C C . LEU A 1 88 ? -5.503 7.744 10.964 1.00 93.75 88 LEU A C 1
ATOM 704 O O . LEU A 1 88 ? -5.265 7.630 12.164 1.00 93.75 88 LEU A O 1
ATOM 708 N N . CYS A 1 89 ? -4.772 8.541 10.180 1.00 91.06 89 CYS A N 1
ATOM 709 C CA . CYS A 1 89 ? -3.681 9.374 10.693 1.00 91.06 89 CYS A CA 1
ATOM 710 C C . CYS A 1 89 ? -4.167 10.526 11.588 1.00 91.06 89 CYS A C 1
ATOM 712 O O . CYS A 1 89 ? -3.432 10.951 12.480 1.00 91.06 89 CYS A O 1
ATOM 714 N N . LEU A 1 90 ? -5.384 11.032 11.366 1.00 92.19 90 LEU A N 1
ATOM 715 C CA . LEU A 1 90 ? -5.979 12.116 12.156 1.00 92.19 90 LEU A CA 1
ATOM 716 C C . LEU A 1 90 ? -6.627 11.626 13.457 1.00 92.19 90 LEU A C 1
ATOM 718 O O . LEU A 1 90 ? -6.692 12.382 14.424 1.00 92.19 90 LEU A O 1
ATOM 722 N N . LEU A 1 91 ? -7.092 10.376 13.522 1.00 91.69 91 LEU A N 1
ATOM 723 C CA . LEU A 1 91 ? -7.748 9.842 14.721 1.00 91.69 91 LEU A CA 1
ATOM 724 C C . LEU A 1 91 ? -6.897 9.993 15.999 1.00 91.69 91 LEU A C 1
ATOM 726 O O . LEU A 1 91 ? -7.414 10.563 16.962 1.00 91.69 91 LEU A O 1
ATOM 730 N N . PRO A 1 92 ? -5.597 9.626 16.026 1.00 89.00 92 PRO A N 1
ATOM 731 C CA . PRO A 1 92 ? -4.747 9.814 17.204 1.00 89.00 92 PRO A CA 1
ATOM 732 C C . PRO A 1 92 ? -4.550 11.266 17.629 1.00 89.00 92 PRO A C 1
ATOM 734 O O . PRO A 1 92 ? -4.179 11.517 18.776 1.00 89.00 92 PRO A O 1
ATOM 737 N N . THR A 1 93 ? -4.746 12.233 16.729 1.00 89.50 93 THR A N 1
ATOM 738 C CA . THR A 1 93 ? -4.623 13.657 17.073 1.00 89.50 93 THR A CA 1
ATOM 739 C C . THR A 1 93 ? -5.879 14.191 17.755 1.00 89.50 93 THR A C 1
ATOM 741 O O . THR A 1 93 ? -5.816 15.264 18.345 1.00 89.50 93 THR A O 1
ATOM 744 N N . ARG A 1 94 ? -7.005 13.471 17.661 1.00 89.31 94 ARG A N 1
ATOM 745 C CA . ARG A 1 94 ? -8.293 13.838 18.269 1.00 89.31 94 ARG A CA 1
ATOM 746 C C . ARG A 1 94 ? -8.620 12.981 19.486 1.00 89.31 94 ARG A C 1
ATOM 748 O O . ARG A 1 94 ? -8.987 13.521 20.515 1.00 89.31 94 ARG A O 1
ATOM 755 N N . PHE A 1 95 ? -8.450 11.670 19.364 1.00 88.50 95 PHE A N 1
ATOM 756 C CA . PHE A 1 95 ? -8.782 10.690 20.391 1.00 88.50 95 PHE A CA 1
ATOM 757 C C . PHE A 1 95 ? -7.497 10.075 20.932 1.00 88.50 95 PHE A C 1
ATOM 759 O O . PHE A 1 95 ? -6.873 9.220 20.293 1.00 88.50 95 PHE A O 1
ATOM 766 N N . SER A 1 96 ? -7.067 10.527 22.101 1.00 84.31 96 SER A N 1
ATOM 767 C CA . SER A 1 96 ? -5.841 10.064 22.737 1.00 84.31 96 SER A CA 1
ATOM 768 C C . SER A 1 96 ? -5.857 8.562 23.035 1.00 84.31 96 SER A C 1
ATOM 770 O O . SER A 1 96 ? -4.809 7.919 22.901 1.00 84.31 96 SER A O 1
ATOM 772 N N . ALA A 1 97 ? -7.031 7.988 23.327 1.00 78.06 97 ALA A N 1
ATOM 773 C CA . ALA A 1 97 ? -7.216 6.568 23.616 1.00 78.06 97 ALA A CA 1
ATOM 774 C C . ALA A 1 97 ? -6.999 5.672 22.386 1.00 78.06 97 ALA A C 1
ATOM 776 O O . ALA A 1 97 ? -6.631 4.507 22.534 1.00 78.06 97 ALA A O 1
ATOM 777 N N . THR A 1 98 ? -7.110 6.199 21.160 1.00 75.12 98 THR A N 1
ATOM 778 C CA . THR A 1 98 ? -6.838 5.413 19.935 1.00 75.12 98 THR A CA 1
ATOM 779 C C . THR A 1 98 ? -5.378 4.975 19.802 1.00 75.12 98 THR A C 1
ATOM 781 O O . THR A 1 98 ? -5.076 4.061 19.032 1.00 75.12 98 THR A O 1
ATOM 784 N N . ARG A 1 99 ? -4.463 5.575 20.579 1.00 71.06 99 ARG A N 1
ATOM 785 C CA . ARG A 1 99 ? -3.060 5.141 20.661 1.00 71.06 99 ARG A CA 1
ATOM 786 C C . ARG A 1 99 ? -2.884 3.825 21.421 1.00 71.06 99 ARG A C 1
ATOM 788 O O . ARG A 1 99 ? -1.853 3.182 21.246 1.00 71.06 99 ARG A O 1
ATOM 795 N N . SER A 1 100 ? -3.846 3.444 22.261 1.00 69.81 100 SER A N 1
ATOM 796 C CA . SER A 1 100 ? -3.735 2.294 23.163 1.00 69.81 100 SER A CA 1
ATOM 797 C C . SER A 1 100 ? -4.890 1.303 23.028 1.00 69.81 100 SER A C 1
ATOM 799 O O . SER A 1 100 ? -4.635 0.106 22.922 1.00 69.81 100 SER A O 1
ATOM 801 N N . ASN A 1 101 ? -6.144 1.760 23.014 1.00 71.69 101 ASN A N 1
ATOM 802 C CA . ASN A 1 101 ? -7.305 0.881 22.915 1.00 71.69 101 ASN A CA 1
ATOM 803 C C . ASN A 1 101 ? -8.528 1.602 22.327 1.00 71.69 101 ASN A C 1
ATOM 805 O O . ASN A 1 101 ? -9.211 2.355 23.016 1.00 71.69 101 ASN A O 1
ATOM 809 N N . MET A 1 102 ? -8.843 1.308 21.064 1.00 78.44 102 MET A N 1
ATOM 810 C CA . MET A 1 102 ? -10.072 1.773 20.407 1.00 78.44 102 MET A CA 1
ATOM 811 C C . MET A 1 102 ? -11.288 0.880 20.727 1.00 78.44 102 MET A C 1
ATOM 813 O O . MET A 1 102 ? -12.386 1.160 20.266 1.00 78.44 102 MET A O 1
ATOM 817 N N . GLN A 1 103 ? -11.117 -0.204 21.493 1.00 82.62 103 GLN A N 1
ATOM 818 C CA . GLN A 1 103 ? -12.137 -1.239 21.718 1.00 82.62 103 GLN A CA 1
ATOM 819 C C . GLN A 1 103 ? -12.692 -1.811 20.404 1.00 82.62 103 GLN A C 1
ATOM 821 O O . GLN A 1 103 ? -13.886 -2.059 20.253 1.00 82.62 103 GLN A O 1
ATOM 826 N N . VAL A 1 104 ? -11.806 -1.991 19.427 1.00 88.19 104 VAL A N 1
ATOM 827 C CA . VAL A 1 104 ? -12.087 -2.592 18.122 1.00 88.19 104 VAL A CA 1
ATOM 828 C C . VAL A 1 104 ? -11.003 -3.614 17.857 1.00 88.19 104 VAL A C 1
ATOM 830 O O . VAL A 1 104 ? -9.839 -3.362 18.153 1.00 88.19 104 VAL A O 1
ATOM 833 N N . THR A 1 105 ? -11.381 -4.751 17.281 1.00 91.31 105 THR A N 1
ATOM 834 C CA . THR A 1 105 ? -10.417 -5.728 16.772 1.00 91.31 105 THR A CA 1
ATOM 835 C C . THR A 1 105 ? -10.391 -5.654 15.251 1.00 91.31 105 THR A C 1
ATOM 837 O O . THR A 1 105 ? -11.377 -5.975 14.590 1.00 91.31 105 THR A O 1
ATOM 840 N N . PHE A 1 106 ? -9.261 -5.229 14.699 1.00 91.94 106 PHE A N 1
ATOM 841 C CA . PHE A 1 106 ? -8.989 -5.218 13.268 1.00 91.94 106 PHE A CA 1
ATOM 842 C C . PHE A 1 106 ? -8.465 -6.589 12.848 1.00 91.94 106 PHE A C 1
ATOM 844 O O . PHE A 1 106 ? -7.465 -7.067 13.391 1.00 91.94 106 PHE A O 1
ATOM 851 N N . ILE A 1 107 ? -9.145 -7.223 11.893 1.00 93.00 107 ILE A N 1
ATOM 852 C CA . ILE A 1 107 ? -8.794 -8.555 11.393 1.00 93.00 107 ILE A CA 1
ATOM 853 C C . ILE A 1 107 ? -8.366 -8.439 9.933 1.00 93.00 107 ILE A C 1
ATOM 855 O O . ILE A 1 107 ? -9.136 -7.976 9.086 1.00 93.00 107 ILE A O 1
ATOM 859 N N . TRP A 1 108 ? -7.137 -8.878 9.664 1.00 93.88 108 TRP A N 1
ATOM 860 C CA . TRP A 1 108 ? -6.528 -8.880 8.339 1.00 93.88 108 TRP A CA 1
ATOM 861 C C . TRP A 1 108 ? -5.856 -10.215 8.047 1.00 93.88 108 TRP A C 1
ATOM 863 O O . TRP A 1 108 ? -5.087 -10.721 8.869 1.00 93.88 108 TRP A O 1
ATOM 873 N N . SER A 1 109 ? -6.082 -10.729 6.843 1.00 92.62 109 SER A N 1
ATOM 874 C CA . SER A 1 109 ? -5.309 -11.827 6.268 1.00 92.62 109 SER A CA 1
ATOM 875 C C . SER A 1 109 ? -3.969 -11.320 5.740 1.00 92.62 109 SER A C 1
ATOM 877 O O . SER A 1 109 ? -3.867 -10.229 5.163 1.00 92.62 109 SER A O 1
ATOM 879 N N . ASP A 1 110 ? -2.928 -12.105 5.972 1.00 90.19 110 ASP A N 1
ATOM 880 C CA . ASP A 1 110 ? -1.594 -11.905 5.420 1.00 90.19 110 ASP A CA 1
ATOM 881 C C . ASP A 1 110 ? -1.614 -12.001 3.883 1.00 90.19 110 ASP A C 1
ATOM 883 O O . ASP A 1 110 ? -2.274 -12.876 3.324 1.00 90.19 110 ASP A O 1
ATOM 887 N N . ALA A 1 111 ? -0.920 -11.088 3.198 1.00 91.56 111 ALA A N 1
ATOM 888 C CA . ALA A 1 111 ? -0.974 -10.968 1.738 1.00 91.56 111 ALA A CA 1
ATOM 889 C C . ALA A 1 111 ? -0.373 -12.169 0.985 1.00 91.56 111 ALA A C 1
ATOM 891 O O . ALA A 1 111 ? -0.720 -12.389 -0.174 1.00 91.56 111 ALA A O 1
ATOM 892 N N . PHE A 1 112 ? 0.533 -12.926 1.611 1.00 89.88 112 PHE A N 1
ATOM 893 C CA . PHE A 1 112 ? 1.271 -14.015 0.958 1.00 89.88 112 PHE A CA 1
ATOM 894 C C . PHE A 1 112 ? 0.906 -15.397 1.502 1.00 89.88 112 PHE A C 1
ATOM 896 O O . PHE A 1 112 ? 1.011 -16.387 0.784 1.00 89.88 112 PHE A O 1
ATOM 903 N N . THR A 1 113 ? 0.515 -15.478 2.774 1.00 87.81 113 THR A N 1
ATOM 904 C CA . THR A 1 113 ? 0.203 -16.742 3.462 1.00 87.81 113 THR A CA 1
ATOM 905 C C . THR A 1 113 ? -1.284 -16.941 3.723 1.00 87.81 113 THR A C 1
ATOM 907 O O . THR A 1 113 ? -1.664 -18.015 4.183 1.00 87.81 113 THR A O 1
ATOM 910 N N . GLU A 1 114 ? -2.107 -15.911 3.491 1.00 86.81 114 GLU A N 1
ATOM 911 C CA . GLU A 1 114 ? -3.558 -15.898 3.736 1.00 86.81 114 GLU A CA 1
ATOM 912 C C . GLU A 1 114 ? -3.954 -16.155 5.201 1.00 86.81 114 GLU A C 1
ATOM 914 O O . GLU A 1 114 ? -5.128 -16.291 5.536 1.00 86.81 114 GLU A O 1
ATOM 919 N N . LYS A 1 115 ? -2.980 -16.182 6.117 1.00 88.50 115 LYS A N 1
ATOM 920 C CA . LYS A 1 115 ? -3.229 -16.396 7.537 1.00 88.50 115 LYS A CA 1
ATOM 921 C C . LYS A 1 115 ? -3.823 -15.140 8.166 1.00 88.50 115 LYS A C 1
ATOM 923 O O . LYS A 1 115 ? -3.262 -14.052 8.049 1.00 88.50 115 LYS A O 1
ATOM 928 N N . GLU A 1 116 ? -4.913 -15.303 8.902 1.00 90.38 116 GLU A N 1
ATOM 929 C CA . GLU A 1 116 ? -5.538 -14.204 9.630 1.00 90.38 116 GLU A CA 1
ATOM 930 C C . GLU A 1 116 ? -4.728 -13.760 10.854 1.00 90.38 116 GLU A C 1
ATOM 932 O O . GLU A 1 116 ? -4.112 -14.556 11.572 1.00 90.38 116 GLU A O 1
ATOM 937 N N . SER A 1 117 ? -4.770 -12.454 11.108 1.00 87.00 117 SER A N 1
ATOM 938 C CA . SER A 1 117 ? -4.244 -11.810 12.306 1.00 87.00 117 SER A CA 1
ATOM 939 C C . SER A 1 117 ? -5.268 -10.814 12.842 1.00 87.00 117 SER A C 1
ATOM 941 O O . SER A 1 117 ? -5.862 -10.056 12.076 1.00 87.00 117 SER A O 1
ATOM 943 N N . ALA A 1 118 ? -5.465 -10.822 14.158 1.00 89.75 118 ALA A N 1
ATOM 944 C CA . ALA A 1 118 ? -6.389 -9.947 14.864 1.00 89.75 118 ALA A CA 1
ATOM 945 C C . ALA A 1 118 ? -5.597 -9.013 15.787 1.00 89.75 118 ALA A C 1
ATOM 947 O O . ALA A 1 118 ? -4.782 -9.480 16.580 1.00 89.75 118 ALA A O 1
ATOM 948 N N . ASN A 1 119 ? -5.820 -7.704 15.680 1.00 86.69 119 ASN A N 1
ATOM 949 C CA . ASN A 1 119 ? -5.093 -6.690 16.443 1.00 86.69 119 ASN A CA 1
ATOM 950 C C . ASN A 1 119 ? -6.037 -5.585 16.921 1.00 86.69 119 ASN A C 1
ATOM 952 O O . ASN A 1 119 ? -6.928 -5.164 16.193 1.00 86.69 119 ASN A O 1
ATOM 956 N N . ILE A 1 120 ? -5.811 -5.068 18.128 1.00 86.75 120 ILE A N 1
ATOM 957 C CA . ILE A 1 120 ? -6.630 -3.984 18.705 1.00 86.75 120 ILE A CA 1
ATOM 958 C C . ILE A 1 120 ? -6.061 -2.580 18.461 1.00 86.75 120 ILE A C 1
ATOM 960 O O . ILE A 1 120 ? -6.679 -1.568 18.788 1.00 86.75 120 ILE A O 1
ATOM 964 N N . LEU A 1 121 ? -4.845 -2.512 17.920 1.00 84.94 121 LEU A N 1
ATOM 965 C CA . LEU A 1 121 ? -4.115 -1.266 17.731 1.00 84.94 121 LEU A CA 1
ATOM 966 C C . LEU A 1 121 ? -4.517 -0.624 16.407 1.00 84.94 121 LEU A C 1
ATOM 968 O O . LEU A 1 121 ? -4.388 -1.259 15.360 1.00 84.94 121 LEU A O 1
ATOM 972 N N . LEU A 1 122 ? -4.892 0.658 16.432 1.00 88.06 122 LEU A N 1
ATOM 973 C CA . LEU A 1 122 ? -5.214 1.430 15.224 1.00 88.06 122 LEU A CA 1
ATOM 974 C C . LEU A 1 122 ? -4.078 1.390 14.192 1.00 88.06 122 LEU A C 1
ATOM 976 O O . LEU A 1 122 ? -4.316 1.322 12.992 1.00 88.06 122 LEU A O 1
ATOM 980 N N . PHE A 1 123 ? -2.831 1.359 14.664 1.00 85.12 123 PHE A N 1
ATOM 981 C CA . PHE A 1 123 ? -1.652 1.239 13.812 1.00 85.12 123 PHE A CA 1
ATOM 982 C C . PHE A 1 123 ? -1.671 0.001 12.907 1.00 85.12 123 PHE A C 1
ATOM 984 O O . PHE A 1 123 ? -1.175 0.083 11.789 1.00 85.12 123 PHE A O 1
ATOM 991 N N . SER A 1 124 ? -2.270 -1.113 13.342 1.00 86.44 124 SER A N 1
ATOM 992 C CA . SER A 1 124 ? -2.392 -2.315 12.505 1.00 86.44 124 SER A CA 1
ATOM 993 C C . SER A 1 124 ? -3.311 -2.092 11.297 1.00 86.44 124 SER A C 1
ATOM 995 O O . SER A 1 124 ? -2.956 -2.485 10.187 1.00 86.44 124 SER A O 1
ATOM 997 N N . GLU A 1 125 ? -4.431 -1.384 11.485 1.00 92.44 125 GLU A N 1
ATOM 998 C CA . GLU A 1 125 ? -5.328 -0.958 10.404 1.00 92.44 125 GLU A CA 1
ATOM 999 C C . GLU A 1 125 ? -4.599 0.008 9.462 1.00 92.44 125 GLU A C 1
ATOM 1001 O O . GLU A 1 125 ? -4.564 -0.206 8.252 1.00 92.44 125 GLU A O 1
ATOM 1006 N N . THR A 1 126 ? -3.939 1.031 10.017 1.00 92.31 126 THR A N 1
ATOM 1007 C CA . THR A 1 126 ? -3.181 2.030 9.246 1.00 92.31 126 THR A CA 1
ATOM 1008 C C . THR A 1 126 ? -2.100 1.386 8.378 1.00 92.31 126 THR A C 1
ATOM 1010 O O . THR A 1 126 ? -1.968 1.733 7.202 1.00 92.31 126 THR A O 1
ATOM 1013 N N . SER A 1 127 ? -1.350 0.424 8.925 1.00 91.25 127 SER A N 1
ATOM 1014 C CA . SER A 1 127 ? -0.327 -0.324 8.190 1.00 91.25 127 SER A CA 1
ATOM 1015 C C . SER A 1 127 ? -0.921 -1.183 7.077 1.00 91.25 127 SER A C 1
ATOM 1017 O O . SER A 1 127 ? -0.414 -1.141 5.957 1.00 91.25 127 SER A O 1
ATOM 1019 N N . ALA A 1 128 ? -2.003 -1.919 7.345 1.00 93.38 128 ALA A N 1
ATOM 1020 C CA . ALA A 1 128 ? -2.638 -2.776 6.346 1.00 93.3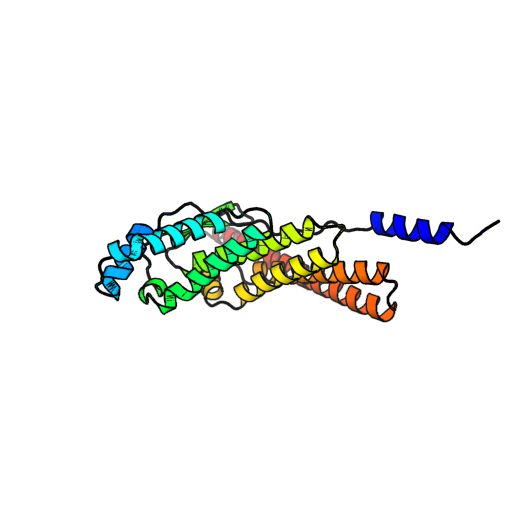8 128 ALA A CA 1
ATOM 1021 C C . ALA A 1 128 ? -3.227 -1.970 5.176 1.00 93.38 128 ALA A C 1
ATOM 1023 O O . ALA A 1 128 ? -3.039 -2.329 4.013 1.00 93.38 128 ALA A O 1
ATOM 1024 N N . ILE A 1 129 ? -3.873 -0.840 5.471 1.00 96.12 129 ILE A N 1
ATOM 1025 C CA . ILE A 1 129 ? -4.421 0.071 4.461 1.00 96.12 129 ILE A CA 1
ATOM 1026 C C . ILE A 1 129 ? -3.305 0.682 3.603 1.00 96.12 129 ILE A C 1
ATOM 1028 O O . ILE A 1 129 ? -3.424 0.727 2.376 1.00 96.12 129 ILE A O 1
ATOM 1032 N N . LEU A 1 130 ? -2.190 1.100 4.212 1.00 95.50 130 LEU A N 1
ATOM 1033 C CA . LEU A 1 130 ? -1.048 1.640 3.470 1.00 95.50 130 LEU A CA 1
ATOM 1034 C C . LEU A 1 130 ? -0.345 0.573 2.617 1.00 95.50 130 LEU A C 1
ATOM 1036 O O . LEU A 1 130 ? 0.048 0.855 1.484 1.00 95.50 130 LEU A O 1
ATOM 1040 N N . PHE A 1 131 ? -0.234 -0.659 3.119 1.00 95.62 131 PHE A N 1
ATOM 1041 C CA . PHE A 1 131 ? 0.252 -1.797 2.339 1.00 95.62 131 PHE A CA 1
ATOM 1042 C C . PHE A 1 131 ? -0.634 -2.034 1.107 1.00 95.62 131 PHE A C 1
ATOM 1044 O O . PHE A 1 131 ? -0.128 -2.147 -0.011 1.00 95.62 131 PHE A O 1
ATOM 1051 N N . ASN A 1 132 ? -1.959 -2.024 1.283 1.00 97.50 132 ASN A N 1
ATOM 1052 C CA . ASN A 1 132 ? -2.913 -2.203 0.189 1.00 97.50 132 ASN A CA 1
ATOM 1053 C C . ASN A 1 132 ? -2.878 -1.068 -0.842 1.00 97.50 132 ASN A C 1
ATOM 1055 O O . ASN A 1 132 ? -3.094 -1.333 -2.025 1.00 97.50 132 ASN A O 1
ATOM 1059 N N . LEU A 1 133 ? -2.536 0.164 -0.445 1.00 98.38 133 LEU A N 1
ATOM 1060 C CA . LEU A 1 133 ? -2.259 1.245 -1.398 1.00 98.38 133 LEU A CA 1
ATOM 1061 C C . LEU A 1 133 ? -1.083 0.885 -2.314 1.00 98.38 133 LEU A C 1
ATOM 1063 O O . LEU A 1 133 ? -1.176 1.037 -3.534 1.00 98.38 133 LEU A O 1
ATOM 1067 N N . GLY A 1 134 ? 0.006 0.380 -1.727 1.00 98.19 134 GLY A N 1
ATOM 1068 C CA . GLY A 1 134 ? 1.169 -0.105 -2.466 1.00 98.19 134 GLY A CA 1
ATOM 1069 C C . GLY A 1 134 ? 0.806 -1.241 -3.418 1.00 98.19 134 GLY A C 1
ATOM 1070 O O . GLY A 1 134 ? 1.113 -1.169 -4.611 1.00 98.19 134 GLY A O 1
ATOM 1071 N N . ALA A 1 135 ? 0.083 -2.243 -2.917 1.00 98.06 135 ALA A N 1
ATOM 1072 C CA . ALA A 1 135 ? -0.387 -3.379 -3.702 1.00 98.06 135 ALA A CA 1
ATOM 1073 C C . ALA A 1 135 ? -1.267 -2.947 -4.889 1.00 98.06 135 ALA A C 1
ATOM 1075 O O . ALA A 1 135 ? -0.990 -3.332 -6.027 1.00 98.06 135 ALA A O 1
ATOM 1076 N N . LEU A 1 136 ? -2.262 -2.079 -4.669 1.00 98.56 136 LEU A N 1
ATOM 1077 C CA . LEU A 1 136 ? -3.140 -1.593 -5.736 1.00 98.56 136 LEU A CA 1
ATOM 1078 C C . LEU A 1 136 ? -2.356 -0.830 -6.809 1.00 98.56 136 LEU A C 1
ATOM 1080 O O . LEU A 1 136 ? -2.532 -1.091 -7.996 1.00 98.56 136 LEU A O 1
ATOM 1084 N N . HIS A 1 137 ? -1.442 0.062 -6.416 1.00 98.69 137 HIS A N 1
ATOM 1085 C CA . HIS A 1 137 ? -0.586 0.754 -7.378 1.00 98.69 137 HIS A CA 1
ATOM 1086 C C . HIS A 1 137 ? 0.310 -0.213 -8.168 1.00 98.69 137 HIS A C 1
ATOM 1088 O O . HIS A 1 137 ? 0.461 -0.021 -9.370 1.00 98.69 137 HIS A O 1
ATOM 1094 N N . SER A 1 138 ? 0.851 -1.270 -7.546 1.00 98.31 138 SER A N 1
ATOM 1095 C CA . SER A 1 138 ? 1.639 -2.282 -8.272 1.00 98.31 138 SER A CA 1
ATOM 1096 C C . SER A 1 138 ? 0.816 -2.966 -9.365 1.00 98.31 138 SER A C 1
ATOM 1098 O O . SER A 1 138 ? 1.290 -3.145 -10.486 1.00 98.31 138 SER A O 1
ATOM 1100 N N . ARG A 1 139 ? -0.453 -3.273 -9.064 1.00 97.62 139 ARG A N 1
ATOM 1101 C CA . ARG A 1 139 ? -1.367 -3.911 -10.006 1.00 97.62 139 ARG A CA 1
ATOM 1102 C C . ARG A 1 139 ? -1.733 -2.982 -11.157 1.00 97.62 139 ARG A C 1
ATOM 1104 O O . ARG A 1 139 ? -1.588 -3.371 -12.311 1.00 97.62 139 ARG A O 1
ATOM 1111 N N . LEU A 1 140 ? -2.122 -1.746 -10.847 1.00 98.00 140 LEU A N 1
ATOM 1112 C CA . LEU A 1 140 ? -2.433 -0.736 -11.860 1.00 98.00 140 LEU A CA 1
ATOM 1113 C C . LEU A 1 140 ? -1.239 -0.469 -12.785 1.00 98.00 140 LEU A C 1
ATOM 1115 O O . LEU A 1 140 ? -1.429 -0.300 -13.981 1.00 98.00 140 LEU A O 1
ATOM 1119 N N . GLY A 1 141 ? -0.008 -0.486 -12.261 1.00 96.81 141 GLY A N 1
ATOM 1120 C CA . GLY A 1 141 ? 1.196 -0.379 -13.087 1.00 96.81 141 GLY A CA 1
ATOM 1121 C C . GLY A 1 141 ? 1.379 -1.566 -14.035 1.00 96.81 141 GLY A C 1
ATOM 1122 O O . GLY A 1 141 ? 1.709 -1.369 -15.201 1.00 96.81 141 GLY A O 1
ATOM 1123 N N . SER A 1 142 ? 1.125 -2.790 -13.559 1.00 95.44 142 SER A N 1
ATOM 1124 C CA . SER A 1 142 ? 1.239 -4.007 -14.378 1.00 95.44 142 SER A CA 1
ATOM 1125 C C . SER A 1 142 ? 0.165 -4.131 -15.464 1.00 95.44 142 SER A C 1
ATOM 1127 O O . SER A 1 142 ? 0.427 -4.719 -16.508 1.00 95.44 142 SER A O 1
ATOM 1129 N N . ASP A 1 143 ? -1.021 -3.558 -15.237 1.00 93.75 143 ASP A N 1
ATOM 1130 C CA . ASP A 1 143 ? -2.154 -3.598 -16.172 1.00 93.75 143 ASP A CA 1
ATOM 1131 C C . ASP A 1 143 ? -2.041 -2.530 -17.282 1.00 93.75 143 ASP A C 1
ATOM 1133 O O . ASP A 1 143 ? -2.915 -2.431 -18.141 1.00 93.75 143 ASP A O 1
ATOM 1137 N N . LEU A 1 144 ? -0.959 -1.740 -17.283 1.00 90.88 144 LEU A N 1
ATOM 1138 C CA . LEU A 1 144 ? -0.692 -0.663 -18.238 1.00 90.88 144 LEU A CA 1
ATOM 1139 C C . LEU A 1 144 ? 0.593 -0.916 -19.041 1.00 90.88 144 LEU A C 1
ATOM 1141 O O . LEU A 1 144 ? 1.500 -0.077 -19.007 1.00 90.88 144 LEU A O 1
ATOM 1145 N N . PRO A 1 145 ? 0.709 -2.039 -19.777 1.00 83.69 145 PRO A N 1
ATOM 1146 C CA . PRO A 1 145 ? 1.877 -2.271 -20.605 1.00 83.69 145 PRO A CA 1
ATOM 1147 C C . PRO A 1 145 ? 2.063 -1.087 -21.570 1.00 83.69 145 PRO A C 1
ATOM 1149 O O . PRO A 1 145 ? 3.080 -0.402 -21.531 1.00 83.69 145 PRO A O 1
ATOM 1152 N N . ASP A 1 146 ? 1.100 -0.727 -22.399 1.00 86.44 146 ASP A N 1
ATOM 1153 C CA . ASP A 1 146 ? 1.391 0.222 -23.489 1.00 86.44 146 ASP A CA 1
ATOM 1154 C C . ASP A 1 146 ? 1.548 1.688 -23.026 1.00 86.44 146 ASP A C 1
ATOM 1156 O O . ASP A 1 146 ? 1.997 2.558 -23.773 1.00 86.44 146 ASP A O 1
ATOM 1160 N N . GLU A 1 147 ? 1.272 1.972 -21.749 1.00 92.69 147 GLU A N 1
ATOM 1161 C CA . GLU A 1 147 ? 1.350 3.305 -21.150 1.00 92.69 147 GLU A CA 1
ATOM 1162 C C . GLU A 1 147 ? 2.538 3.464 -20.187 1.00 92.69 147 GLU A C 1
ATOM 1164 O O . GLU A 1 147 ? 2.384 3.757 -18.999 1.00 92.69 147 GLU A O 1
ATOM 1169 N N . LEU A 1 148 ? 3.763 3.360 -20.708 1.00 93.00 148 LEU A N 1
ATOM 1170 C CA . LEU A 1 148 ? 5.013 3.394 -19.926 1.00 93.00 148 LEU A CA 1
ATOM 1171 C C . LEU A 1 148 ? 5.140 4.535 -18.908 1.00 93.00 148 LEU A C 1
ATOM 1173 O O . LEU A 1 148 ? 5.726 4.361 -17.839 1.00 93.00 148 LEU A O 1
ATOM 1177 N N . ARG A 1 149 ? 4.626 5.730 -19.230 1.00 95.12 149 ARG A N 1
ATOM 1178 C CA . ARG A 1 149 ? 4.654 6.864 -18.291 1.00 95.12 149 ARG A CA 1
ATOM 1179 C C . ARG A 1 149 ? 3.708 6.614 -17.114 1.00 95.12 149 ARG A C 1
ATOM 1181 O O . ARG A 1 149 ? 4.123 6.810 -15.977 1.00 95.12 149 ARG A O 1
ATOM 1188 N N . SER A 1 150 ? 2.479 6.194 -17.400 1.00 96.31 150 SER A N 1
ATOM 1189 C CA . SER A 1 150 ? 1.456 5.892 -16.399 1.00 96.31 150 SER A CA 1
ATOM 1190 C C . SER A 1 150 ? 1.902 4.723 -15.516 1.00 96.31 150 SER A C 1
ATOM 1192 O O . SER A 1 150 ? 1.903 4.851 -14.292 1.00 96.31 150 SER A O 1
ATOM 1194 N N . ALA A 1 151 ? 2.390 3.633 -16.121 1.00 96.75 151 ALA A N 1
ATOM 1195 C CA . ALA A 1 151 ? 2.928 2.473 -15.409 1.00 96.75 151 ALA A CA 1
ATOM 1196 C C . ALA A 1 151 ? 4.086 2.852 -14.472 1.00 96.75 151 ALA A C 1
ATOM 1198 O O . ALA A 1 151 ? 4.060 2.525 -13.285 1.00 96.75 151 ALA A O 1
ATOM 1199 N N . CYS A 1 152 ? 5.054 3.633 -14.969 1.00 97.31 152 CYS A N 1
ATOM 1200 C CA . CYS A 1 152 ? 6.155 4.159 -14.161 1.00 97.31 152 CYS A CA 1
ATOM 1201 C C . CYS A 1 152 ? 5.647 4.951 -12.946 1.00 97.31 152 CYS A C 1
ATOM 1203 O O . CYS A 1 152 ? 6.093 4.709 -11.824 1.00 97.31 152 CYS A O 1
ATOM 1205 N N . THR A 1 153 ? 4.679 5.855 -13.136 1.00 98.31 153 THR A N 1
ATOM 1206 C CA . THR A 1 153 ? 4.074 6.610 -12.029 1.00 98.31 153 THR A CA 1
ATOM 1207 C C . THR A 1 153 ? 3.410 5.686 -11.011 1.00 98.31 153 THR A C 1
ATOM 1209 O O . THR A 1 153 ? 3.623 5.861 -9.814 1.00 98.31 153 THR A O 1
ATOM 1212 N N . HIS A 1 154 ? 2.664 4.671 -11.451 1.00 98.56 154 HIS A N 1
ATOM 1213 C CA . HIS A 1 154 ? 2.057 3.698 -10.544 1.00 98.56 154 HIS A CA 1
ATOM 1214 C C . HIS A 1 154 ? 3.107 2.923 -9.738 1.00 98.56 154 HIS A C 1
ATOM 1216 O O . HIS A 1 154 ? 2.986 2.845 -8.516 1.00 98.56 154 HIS A O 1
ATOM 1222 N N . PHE A 1 155 ? 4.178 2.434 -10.363 1.00 98.56 155 PHE A N 1
ATOM 1223 C CA . PHE A 1 155 ? 5.255 1.750 -9.643 1.00 98.56 155 PHE A CA 1
ATOM 1224 C C . PHE A 1 155 ? 6.000 2.673 -8.666 1.00 98.56 155 PHE A C 1
ATOM 1226 O O . PHE A 1 155 ? 6.294 2.265 -7.541 1.00 98.56 155 PHE A O 1
ATOM 1233 N N . GLN A 1 156 ? 6.220 3.944 -9.017 1.00 98.56 156 GLN A N 1
ATOM 1234 C CA . GLN A 1 156 ? 6.772 4.936 -8.084 1.00 98.56 156 GLN A CA 1
ATOM 1235 C C . GLN A 1 156 ? 5.833 5.205 -6.901 1.00 98.56 156 GLN A C 1
ATOM 1237 O O . GLN A 1 156 ? 6.289 5.255 -5.759 1.00 98.56 156 GLN A O 1
ATOM 1242 N N . CYS A 1 157 ? 4.525 5.337 -7.140 1.00 98.56 157 CYS A N 1
ATOM 1243 C CA . CYS A 1 157 ? 3.534 5.474 -6.071 1.00 98.56 157 CYS A CA 1
ATOM 1244 C C . CYS A 1 157 ? 3.499 4.235 -5.166 1.00 98.56 157 CYS A C 1
ATOM 1246 O O . CYS A 1 157 ? 3.413 4.375 -3.947 1.00 98.56 157 CYS A O 1
ATOM 1248 N N . SER A 1 158 ? 3.618 3.037 -5.745 1.00 98.62 158 SER A N 1
ATOM 1249 C CA . SER A 1 158 ? 3.691 1.781 -4.998 1.00 98.62 158 SER A CA 1
ATOM 1250 C C . SER A 1 158 ? 4.922 1.739 -4.087 1.00 98.62 158 SER A C 1
ATOM 1252 O O . SER A 1 158 ? 4.798 1.560 -2.874 1.00 98.62 158 SER A O 1
ATOM 1254 N N . ALA A 1 159 ? 6.104 2.024 -4.642 1.00 98.25 159 ALA A N 1
ATOM 1255 C CA . ALA A 1 159 ? 7.339 2.153 -3.874 1.00 98.25 159 ALA A CA 1
ATOM 1256 C C . ALA A 1 159 ? 7.230 3.213 -2.766 1.00 98.25 159 ALA A C 1
ATOM 1258 O O . ALA A 1 159 ? 7.702 2.990 -1.650 1.00 98.25 159 ALA A O 1
ATOM 1259 N N . GLY A 1 160 ? 6.585 4.347 -3.052 1.00 97.69 160 GLY A N 1
ATOM 1260 C CA . GLY A 1 160 ? 6.329 5.413 -2.087 1.00 97.69 160 GLY A CA 1
ATOM 1261 C C . GLY A 1 160 ? 5.459 4.959 -0.914 1.00 97.69 160 GLY A C 1
ATOM 1262 O O . GLY A 1 160 ? 5.786 5.258 0.232 1.00 97.69 160 GLY A O 1
ATOM 1263 N N . ALA A 1 161 ? 4.401 4.185 -1.167 1.00 97.06 161 ALA A N 1
ATOM 1264 C CA . ALA A 1 161 ? 3.559 3.623 -0.112 1.00 97.06 161 ALA A CA 1
ATOM 1265 C C . ALA A 1 161 ? 4.345 2.658 0.795 1.00 97.06 161 ALA A C 1
ATOM 1267 O O . ALA A 1 161 ? 4.282 2.779 2.019 1.00 97.06 161 ALA A O 1
ATOM 1268 N N . PHE A 1 162 ? 5.155 1.762 0.217 1.00 95.56 162 PHE A N 1
ATOM 1269 C CA . PHE A 1 162 ? 6.011 0.858 0.996 1.00 95.56 162 PHE A CA 1
ATOM 1270 C C . PHE A 1 162 ? 7.124 1.594 1.752 1.00 95.56 162 PHE A C 1
ATOM 1272 O O . PHE A 1 162 ? 7.461 1.220 2.873 1.00 95.56 162 PHE A O 1
ATOM 1279 N N . TYR A 1 163 ? 7.673 2.669 1.183 1.00 94.69 163 TYR A N 1
ATOM 1280 C CA . TYR A 1 163 ? 8.617 3.537 1.884 1.00 94.69 163 TYR A CA 1
ATOM 1281 C C . TYR A 1 163 ? 7.965 4.227 3.089 1.00 94.69 163 TYR A C 1
ATOM 1283 O O . TYR A 1 163 ? 8.506 4.164 4.192 1.00 94.69 163 TYR A O 1
ATOM 1291 N N . LEU A 1 164 ? 6.781 4.822 2.905 1.00 92.50 164 LEU A N 1
ATOM 1292 C CA . LEU A 1 164 ? 6.026 5.439 3.995 1.00 92.50 164 LEU A CA 1
ATOM 1293 C C . LEU A 1 164 ? 5.719 4.424 5.097 1.00 92.50 164 LEU A C 1
ATOM 1295 O O . LEU A 1 164 ? 5.928 4.734 6.271 1.00 92.50 164 LEU A O 1
ATOM 1299 N N . LEU A 1 165 ? 5.311 3.206 4.720 1.00 90.31 165 LEU A N 1
ATOM 1300 C CA . LEU A 1 165 ? 5.095 2.110 5.658 1.00 90.31 165 LEU A CA 1
ATOM 1301 C C . LEU A 1 165 ? 6.374 1.842 6.452 1.00 90.31 165 LEU A C 1
ATOM 1303 O O . LEU A 1 165 ? 6.341 1.973 7.670 1.00 90.31 165 LEU A O 1
ATOM 1307 N N . GLN A 1 166 ? 7.506 1.610 5.781 1.00 86.12 166 GLN A N 1
ATOM 1308 C CA . GLN A 1 166 ? 8.806 1.351 6.411 1.00 86.12 166 GLN A CA 1
ATOM 1309 C C . GLN A 1 166 ? 9.243 2.444 7.407 1.00 86.12 166 GLN A C 1
ATOM 1311 O O . GLN A 1 166 ? 9.884 2.145 8.413 1.00 86.12 166 GLN A O 1
ATOM 1316 N N . THR A 1 167 ? 8.911 3.709 7.143 1.00 83.94 167 THR A N 1
ATOM 1317 C CA . THR A 1 167 ? 9.274 4.841 8.018 1.00 83.94 167 THR A CA 1
ATOM 1318 C C . THR A 1 167 ? 8.256 5.144 9.119 1.00 83.94 167 THR A C 1
ATOM 1320 O O . THR A 1 167 ? 8.509 5.992 9.974 1.00 83.94 167 THR A O 1
ATOM 1323 N N . SER A 1 168 ? 7.094 4.490 9.109 1.00 75.81 168 SER A N 1
ATOM 1324 C CA . SER A 1 168 ? 6.005 4.796 10.037 1.00 75.81 168 SER A CA 1
ATOM 1325 C C . SER A 1 168 ? 6.207 4.156 11.416 1.00 75.81 168 SER A C 1
ATOM 1327 O O . SER A 1 168 ? 6.703 3.037 11.545 1.00 75.81 168 SER A O 1
ATOM 1329 N N . LEU A 1 169 ? 5.722 4.827 12.467 1.00 62.97 169 LEU A N 1
ATOM 1330 C CA . LEU A 1 169 ? 5.600 4.231 13.808 1.00 62.97 169 LEU A CA 1
ATOM 1331 C C . LEU A 1 169 ? 4.733 2.959 13.779 1.00 62.97 169 LEU A C 1
ATOM 1333 O O . LEU A 1 169 ? 4.978 2.007 14.517 1.00 62.97 169 LEU A O 1
ATOM 1337 N N . ALA A 1 170 ? 3.750 2.928 12.876 1.00 59.53 170 ALA A N 1
ATOM 1338 C CA . ALA A 1 170 ? 2.870 1.790 12.671 1.00 59.53 170 ALA A CA 1
ATOM 1339 C C . ALA A 1 170 ? 3.644 0.520 12.278 1.00 59.53 170 ALA A C 1
ATOM 1341 O O . ALA A 1 170 ? 3.355 -0.563 12.776 1.00 59.53 170 ALA A O 1
ATOM 1342 N N . PHE A 1 171 ? 4.695 0.662 11.471 1.00 61.81 171 PHE A N 1
ATOM 1343 C CA . PHE A 1 171 ? 5.567 -0.437 11.066 1.00 61.81 171 PHE A CA 1
ATOM 1344 C C . PHE A 1 171 ? 6.504 -0.930 12.167 1.00 61.81 171 PHE A C 1
ATOM 1346 O O . PHE A 1 171 ? 6.741 -2.134 12.265 1.00 61.81 171 PHE A O 1
ATOM 1353 N N . GLN A 1 172 ? 6.981 -0.042 13.044 1.00 62.84 172 GLN A N 1
ATOM 1354 C CA . GLN A 1 172 ? 7.729 -0.461 14.236 1.00 62.84 172 GLN A CA 1
ATOM 1355 C C . GLN A 1 172 ? 6.866 -1.360 15.136 1.00 62.84 172 GLN A C 1
ATOM 1357 O O . GLN A 1 172 ? 7.340 -2.372 15.648 1.00 62.84 172 GLN A O 1
ATOM 1362 N N . ILE A 1 173 ? 5.575 -1.038 15.256 1.00 61.03 173 ILE A N 1
ATOM 1363 C CA . ILE A 1 173 ? 4.595 -1.817 16.023 1.00 61.03 173 ILE A CA 1
ATOM 1364 C C . ILE A 1 173 ? 4.188 -3.106 15.282 1.00 61.03 173 ILE A C 1
ATOM 1366 O O . ILE A 1 173 ? 4.106 -4.163 15.904 1.00 61.03 173 ILE A O 1
ATOM 1370 N N . ALA A 1 174 ? 3.976 -3.065 13.963 1.00 58.94 174 ALA A N 1
ATOM 1371 C CA . ALA A 1 174 ? 3.649 -4.251 13.159 1.00 58.94 174 ALA A CA 1
ATOM 1372 C C . ALA A 1 174 ? 4.782 -5.294 13.179 1.00 58.94 174 ALA A C 1
ATOM 1374 O O . ALA A 1 174 ? 4.530 -6.486 13.363 1.00 58.94 174 ALA A O 1
ATOM 1375 N N . THR A 1 175 ? 6.035 -4.833 13.091 1.00 59.12 175 THR A N 1
ATOM 1376 C CA . THR A 1 175 ? 7.229 -5.681 13.235 1.00 59.12 175 THR A CA 1
ATOM 1377 C C . THR A 1 175 ? 7.290 -6.309 14.631 1.00 59.12 175 THR A C 1
ATOM 1379 O O . THR A 1 175 ? 7.583 -7.496 14.760 1.00 59.12 175 THR A O 1
ATOM 1382 N N . ALA A 1 176 ? 6.948 -5.550 15.679 1.00 57.94 176 ALA A N 1
ATOM 1383 C CA . ALA A 1 176 ? 6.899 -6.057 17.052 1.00 57.94 176 ALA A CA 1
ATOM 1384 C C . ALA A 1 176 ? 5.806 -7.125 17.272 1.00 57.94 176 ALA A C 1
ATOM 1386 O O . ALA A 1 176 ? 5.978 -8.003 18.114 1.00 57.94 176 ALA A O 1
ATOM 1387 N N . ASN A 1 177 ? 4.725 -7.101 16.484 1.00 59.50 177 ASN A N 1
ATOM 1388 C CA . ASN A 1 177 ? 3.630 -8.080 16.538 1.00 59.50 177 ASN A CA 1
AT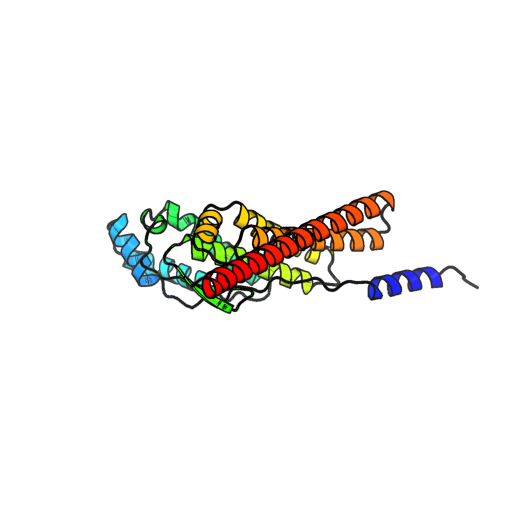OM 1389 C C . ASN A 1 177 ? 3.803 -9.267 15.570 1.00 59.50 177 ASN A C 1
ATOM 1391 O O . ASN A 1 177 ? 2.876 -10.057 15.390 1.00 59.50 177 ASN A O 1
ATOM 1395 N N . ASN A 1 178 ? 4.988 -9.424 14.966 1.00 60.41 178 ASN A N 1
ATOM 1396 C CA . ASN A 1 178 ? 5.361 -10.581 14.146 1.00 60.41 178 ASN A CA 1
ATOM 1397 C C . ASN A 1 178 ? 4.424 -10.827 12.938 1.00 60.41 178 ASN A C 1
ATOM 1399 O O . ASN A 1 178 ? 4.181 -11.976 12.558 1.00 60.41 178 ASN A O 1
ATOM 1403 N N . GLN A 1 179 ? 3.898 -9.753 12.332 1.00 67.69 179 GLN A N 1
ATOM 1404 C CA . GLN A 1 179 ? 3.197 -9.828 11.045 1.00 67.69 179 GLN A CA 1
ATOM 1405 C C . GLN A 1 179 ? 4.223 -10.065 9.931 1.00 67.69 179 GLN A C 1
ATOM 1407 O O . GLN A 1 179 ? 5.111 -9.243 9.709 1.00 67.69 179 GLN A O 1
ATOM 1412 N N . VAL A 1 180 ? 4.141 -11.225 9.276 1.00 71.81 180 VAL A N 1
ATOM 1413 C CA . VAL A 1 180 ? 5.203 -11.721 8.386 1.00 71.81 180 VAL A CA 1
ATOM 1414 C C . VAL A 1 180 ? 5.245 -10.935 7.075 1.00 71.81 180 VAL A C 1
ATOM 1416 O O . VAL A 1 180 ? 6.329 -10.525 6.662 1.00 71.81 180 VAL A O 1
ATOM 1419 N N . ASP A 1 181 ? 4.092 -10.660 6.462 1.00 78.25 181 ASP A N 1
ATOM 1420 C CA . ASP A 1 181 ? 3.970 -9.844 5.245 1.00 78.25 181 ASP A CA 1
ATOM 1421 C C . ASP A 1 181 ? 4.360 -8.367 5.401 1.00 78.25 181 ASP A C 1
ATOM 1423 O O . ASP A 1 181 ? 4.558 -7.669 4.407 1.00 78.25 181 ASP A O 1
ATOM 1427 N N . MET A 1 182 ? 4.498 -7.886 6.635 1.00 81.81 182 MET A N 1
ATOM 1428 C CA . MET A 1 182 ? 4.906 -6.516 6.948 1.00 81.81 182 MET A CA 1
ATOM 1429 C C . MET A 1 182 ? 6.229 -6.460 7.721 1.00 81.81 182 MET A C 1
ATOM 1431 O O . MET A 1 182 ? 6.501 -5.474 8.405 1.00 81.81 182 MET A O 1
ATOM 1435 N N . SER A 1 183 ? 7.068 -7.495 7.604 1.00 83.44 183 SER A N 1
ATOM 1436 C CA . SER A 1 183 ? 8.425 -7.468 8.153 1.00 83.44 183 SER A CA 1
ATOM 1437 C C . SER A 1 183 ? 9.306 -6.420 7.463 1.00 83.44 183 SER A C 1
ATOM 1439 O O . SER A 1 183 ? 9.018 -5.958 6.350 1.00 83.44 183 SER A O 1
ATOM 1441 N N . SER A 1 184 ? 10.420 -6.071 8.115 1.00 83.12 184 SER A N 1
ATOM 1442 C CA . SER A 1 184 ? 11.374 -5.091 7.589 1.00 83.12 184 SER A CA 1
ATOM 1443 C C . SER A 1 184 ? 11.859 -5.446 6.189 1.00 83.12 184 SER A C 1
ATOM 1445 O O . SER A 1 184 ? 11.901 -4.612 5.280 1.00 83.12 184 SER A O 1
ATOM 1447 N N . GLU A 1 185 ? 12.170 -6.721 6.015 1.00 85.94 185 GLU A N 1
ATOM 1448 C CA . GLU A 1 185 ? 12.733 -7.285 4.807 1.00 85.94 185 GLU A CA 1
ATOM 1449 C C . GLU A 1 185 ? 11.685 -7.421 3.705 1.00 85.94 185 GLU A C 1
ATOM 1451 O O . GLU A 1 185 ? 11.988 -7.089 2.562 1.00 85.94 185 GLU A O 1
ATOM 1456 N N . VAL A 1 186 ? 10.449 -7.824 4.026 1.00 89.19 186 VAL A N 1
ATOM 1457 C CA . VAL A 1 186 ? 9.372 -7.951 3.027 1.00 89.19 186 VAL A CA 1
ATOM 1458 C C . VAL A 1 186 ? 8.965 -6.584 2.484 1.00 89.19 186 VAL A C 1
ATOM 1460 O O . VAL A 1 186 ? 8.853 -6.408 1.269 1.00 89.19 186 VAL A O 1
ATOM 1463 N N . VAL A 1 187 ? 8.806 -5.576 3.345 1.00 90.94 187 VAL A N 1
ATOM 1464 C CA . VAL A 1 187 ? 8.467 -4.218 2.888 1.00 90.94 187 VAL A CA 1
ATOM 1465 C C . VAL A 1 187 ? 9.633 -3.593 2.118 1.00 90.94 187 VAL A C 1
ATOM 1467 O O . VAL A 1 187 ? 9.418 -2.940 1.092 1.00 90.94 187 VAL A O 1
ATOM 1470 N N . ALA A 1 188 ? 10.880 -3.830 2.545 1.00 92.12 188 ALA A N 1
ATOM 1471 C CA . ALA A 1 188 ? 12.058 -3.408 1.791 1.00 92.12 188 ALA A CA 1
ATOM 1472 C C . ALA A 1 188 ? 12.140 -4.094 0.419 1.00 92.12 188 ALA A C 1
ATOM 1474 O O . ALA A 1 188 ? 12.472 -3.431 -0.566 1.00 92.12 188 ALA A O 1
ATOM 1475 N N . PHE A 1 189 ? 11.813 -5.385 0.340 1.00 94.50 189 PHE A N 1
ATOM 1476 C CA . PHE A 1 189 ? 11.736 -6.135 -0.910 1.00 94.50 189 PHE A CA 1
ATOM 1477 C C . PHE A 1 189 ? 10.698 -5.510 -1.844 1.00 94.50 189 PHE A C 1
ATOM 1479 O O . PHE A 1 189 ? 11.050 -5.106 -2.951 1.00 94.50 189 PHE A O 1
ATOM 1486 N N . CYS A 1 190 ? 9.460 -5.325 -1.369 1.00 95.81 190 CYS A N 1
ATOM 1487 C CA . CYS A 1 190 ? 8.378 -4.729 -2.154 1.00 95.81 190 CYS A CA 1
ATOM 1488 C C . CYS A 1 190 ? 8.769 -3.339 -2.677 1.00 95.81 190 CYS A C 1
ATOM 1490 O O . CYS A 1 190 ? 8.616 -3.054 -3.862 1.00 95.81 190 CYS A O 1
ATOM 1492 N N . LYS A 1 191 ? 9.356 -2.486 -1.828 1.00 96.81 191 LYS A N 1
ATOM 1493 C CA . LYS A 1 191 ? 9.841 -1.158 -2.233 1.00 96.81 191 LYS A CA 1
ATOM 1494 C C . LYS A 1 191 ? 10.886 -1.233 -3.353 1.00 96.81 191 LYS A C 1
ATOM 1496 O O . LYS A 1 191 ? 10.757 -0.514 -4.341 1.00 96.81 191 LYS A O 1
ATOM 1501 N N . ASN A 1 192 ? 11.930 -2.053 -3.194 1.00 96.81 192 ASN A N 1
ATOM 1502 C CA . ASN A 1 192 ? 13.006 -2.152 -4.188 1.00 96.81 192 ASN A CA 1
ATOM 1503 C C . ASN A 1 192 ? 12.505 -2.755 -5.504 1.00 96.81 192 ASN A C 1
ATOM 1505 O O . ASN A 1 192 ? 12.857 -2.243 -6.563 1.00 96.81 192 ASN A O 1
ATOM 1509 N N . LEU A 1 193 ? 11.633 -3.766 -5.440 1.00 97.44 193 LEU A N 1
ATOM 1510 C CA . LEU A 1 193 ? 11.002 -4.362 -6.614 1.00 97.44 193 LEU A CA 1
ATOM 1511 C C . LEU A 1 193 ? 10.196 -3.323 -7.407 1.00 97.44 193 LEU A C 1
ATOM 1513 O O . LEU A 1 193 ? 10.365 -3.190 -8.616 1.00 97.44 193 LEU A O 1
ATOM 1517 N N . MET A 1 194 ? 9.363 -2.533 -6.725 1.00 98.38 194 MET A N 1
ATOM 1518 C CA . MET A 1 194 ? 8.559 -1.495 -7.376 1.00 98.38 194 MET A CA 1
ATOM 1519 C C . MET A 1 194 ? 9.423 -0.372 -7.964 1.00 98.38 194 MET A C 1
ATOM 1521 O O . MET A 1 194 ? 9.143 0.107 -9.060 1.00 98.38 194 MET A O 1
ATOM 1525 N N . LEU A 1 195 ? 10.512 0.028 -7.295 1.00 98.00 195 LEU A N 1
ATOM 1526 C CA . LEU A 1 195 ? 11.463 0.988 -7.868 1.00 98.00 195 LEU A CA 1
ATOM 1527 C C . LEU A 1 195 ? 12.172 0.434 -9.109 1.00 98.00 195 LEU A C 1
ATOM 1529 O O . LEU A 1 195 ? 12.350 1.179 -10.073 1.00 98.00 195 LEU A O 1
ATOM 1533 N N . ALA A 1 196 ? 12.556 -0.845 -9.097 1.00 97.44 196 ALA A N 1
ATOM 1534 C CA . ALA A 1 196 ? 13.189 -1.493 -10.241 1.00 97.44 196 ALA A CA 1
ATOM 1535 C C . ALA A 1 196 ? 12.253 -1.482 -11.458 1.00 97.44 196 ALA A C 1
ATOM 1537 O O . ALA A 1 196 ? 12.635 -0.982 -12.514 1.00 97.44 196 ALA A O 1
ATOM 1538 N N . GLN A 1 197 ? 10.997 -1.903 -11.275 1.00 97.44 197 GLN A N 1
ATOM 1539 C CA . GLN A 1 197 ? 9.977 -1.903 -12.331 1.00 97.44 197 GLN A CA 1
ATOM 1540 C C . GLN A 1 197 ? 9.662 -0.491 -12.852 1.00 97.44 197 GLN A C 1
ATOM 1542 O O . GLN A 1 197 ? 9.516 -0.287 -14.055 1.00 97.44 197 GLN A O 1
ATOM 1547 N N . ALA A 1 198 ? 9.632 0.524 -11.978 1.00 97.44 198 ALA A N 1
ATOM 1548 C CA . ALA A 1 198 ? 9.481 1.914 -12.410 1.00 97.44 198 ALA A CA 1
ATOM 1549 C C . ALA A 1 198 ? 10.632 2.371 -13.323 1.00 97.44 198 ALA A C 1
ATOM 1551 O O . ALA A 1 198 ? 10.409 3.043 -14.334 1.00 97.44 198 ALA A O 1
ATOM 1552 N N . GLN A 1 199 ? 11.871 2.028 -12.965 1.00 96.06 199 GLN A N 1
ATOM 1553 C CA . GLN A 1 199 ? 13.040 2.370 -13.770 1.00 96.06 199 GLN A CA 1
ATOM 1554 C C . GLN A 1 199 ? 13.112 1.552 -15.062 1.00 96.06 199 GLN A C 1
ATOM 1556 O O . GLN A 1 199 ? 13.531 2.088 -16.085 1.00 96.06 199 GLN A O 1
ATOM 1561 N N . GLU A 1 200 ? 12.646 0.306 -15.057 1.00 94.69 200 GLU A N 1
ATOM 1562 C CA . GLU A 1 200 ? 12.508 -0.512 -16.261 1.00 94.69 200 GLU A CA 1
ATOM 1563 C C . GLU A 1 200 ? 11.577 0.162 -17.278 1.00 94.69 200 GLU A C 1
ATOM 1565 O O . GLU A 1 200 ? 11.970 0.355 -18.431 1.00 94.69 200 GLU A O 1
ATOM 1570 N N . CYS A 1 201 ? 10.426 0.688 -16.834 1.00 94.69 201 CYS A N 1
ATOM 1571 C CA . CYS A 1 201 ? 9.560 1.505 -17.691 1.00 94.69 201 CYS A CA 1
ATOM 1572 C C . CYS A 1 201 ? 10.290 2.736 -18.267 1.00 94.69 201 CYS A C 1
ATOM 1574 O O . CYS A 1 201 ? 10.045 3.145 -19.404 1.00 94.69 201 CYS A O 1
ATOM 1576 N N . MET A 1 202 ? 11.193 3.358 -17.499 1.00 93.50 202 MET A N 1
ATOM 1577 C CA . MET A 1 202 ? 11.995 4.491 -17.980 1.00 93.50 202 MET A CA 1
ATOM 1578 C C . MET A 1 202 ? 13.054 4.072 -19.004 1.00 93.50 202 MET A C 1
ATOM 1580 O O . MET A 1 202 ? 13.304 4.831 -19.946 1.00 93.50 202 MET A O 1
ATOM 1584 N N . VAL A 1 203 ? 13.679 2.904 -18.834 1.00 93.69 203 VAL A N 1
ATOM 1585 C CA . VAL A 1 203 ? 14.637 2.333 -19.793 1.00 93.69 203 VAL A CA 1
ATOM 1586 C C . VAL A 1 203 ? 13.932 2.049 -21.111 1.00 93.69 203 VAL A C 1
ATOM 1588 O O . VAL A 1 203 ? 14.369 2.561 -22.142 1.00 93.69 203 VAL A O 1
ATOM 1591 N N . GLU A 1 204 ? 12.815 1.324 -21.065 1.00 92.00 204 GLU A N 1
ATOM 1592 C CA . GLU A 1 204 ? 12.012 0.976 -22.241 1.00 92.00 204 GLU A CA 1
ATOM 1593 C C . GLU A 1 204 ? 11.583 2.240 -22.995 1.00 92.00 204 GLU A C 1
ATOM 1595 O O . GLU A 1 204 ? 11.853 2.404 -24.187 1.00 92.00 204 GLU A O 1
ATOM 1600 N N . LYS A 1 205 ? 11.052 3.228 -22.269 1.00 91.44 205 LYS A N 1
ATOM 1601 C CA . LYS A 1 205 ? 10.687 4.521 -22.851 1.00 91.44 205 LYS A CA 1
ATOM 1602 C C . LYS A 1 205 ? 11.879 5.248 -23.474 1.00 91.44 205 LYS A C 1
ATOM 1604 O O . LYS A 1 205 ? 11.753 5.854 -24.535 1.00 91.44 205 LYS A O 1
ATOM 1609 N N . SER A 1 206 ? 13.037 5.221 -22.821 1.00 92.75 206 SER A N 1
ATOM 1610 C CA . SER A 1 206 ? 14.240 5.897 -23.318 1.00 92.75 206 SER A CA 1
ATOM 1611 C C . SER A 1 206 ? 14.799 5.237 -24.579 1.00 92.75 206 SER A C 1
ATOM 1613 O O . SER A 1 206 ? 15.347 5.939 -25.432 1.00 92.75 206 SER A O 1
ATOM 1615 N N . LEU A 1 207 ? 14.650 3.917 -24.709 1.00 92.06 207 LEU A N 1
ATOM 1616 C CA . LEU A 1 207 ? 14.985 3.172 -25.922 1.00 92.06 207 LEU A CA 1
ATOM 1617 C C . LEU A 1 207 ? 14.048 3.558 -27.073 1.00 92.06 207 LEU A C 1
ATOM 1619 O O . LEU A 1 207 ? 14.535 3.922 -28.145 1.00 92.06 207 LEU A O 1
ATOM 1623 N N . LEU A 1 208 ? 12.732 3.593 -26.828 1.00 91.06 208 LEU A N 1
ATOM 1624 C CA . LEU A 1 208 ? 11.732 4.035 -27.812 1.00 91.06 208 LEU A CA 1
ATOM 1625 C C . LEU A 1 208 ? 11.973 5.482 -28.272 1.00 91.06 208 LEU A C 1
ATOM 1627 O O . LEU A 1 208 ? 11.923 5.783 -29.464 1.00 91.06 208 LEU A O 1
ATOM 1631 N N . GLU A 1 209 ? 12.315 6.379 -27.343 1.00 92.62 209 GLU A N 1
ATOM 1632 C CA . GLU A 1 209 ? 12.651 7.780 -27.631 1.00 92.62 209 GLU A CA 1
ATOM 1633 C C . GLU A 1 209 ? 14.080 7.977 -28.183 1.00 92.62 209 GLU A C 1
ATOM 1635 O O . GLU A 1 209 ? 14.513 9.120 -28.361 1.00 92.62 209 GLU A O 1
ATOM 1640 N N . ARG A 1 210 ? 14.833 6.894 -28.433 1.00 93.06 210 ARG A N 1
ATOM 1641 C CA . ARG A 1 210 ? 16.210 6.903 -28.966 1.00 93.06 210 ARG A CA 1
ATOM 1642 C C . ARG A 1 210 ? 17.149 7.844 -28.200 1.00 93.06 210 ARG A C 1
ATOM 1644 O O . ARG A 1 210 ? 17.927 8.605 -28.785 1.00 93.06 210 ARG A O 1
ATOM 1651 N N . LYS A 1 211 ? 17.073 7.819 -26.866 1.00 94.31 211 LYS A N 1
ATOM 1652 C CA . LYS A 1 211 ? 17.969 8.599 -25.998 1.00 94.31 211 LYS A CA 1
ATOM 1653 C C . LYS A 1 211 ? 19.421 8.135 -26.139 1.00 94.31 211 LYS A C 1
ATOM 1655 O O . LYS A 1 211 ? 19.717 7.054 -26.639 1.00 94.31 211 LYS A O 1
ATOM 1660 N N . ARG A 1 212 ? 20.353 8.963 -25.651 1.00 95.44 212 ARG A N 1
ATOM 1661 C CA . ARG A 1 212 ? 21.796 8.667 -25.687 1.00 95.44 212 ARG A CA 1
ATOM 1662 C C . ARG A 1 212 ? 22.089 7.312 -25.017 1.00 95.44 212 ARG A C 1
ATOM 1664 O O . ARG A 1 212 ? 21.704 7.152 -23.857 1.00 95.44 212 ARG A O 1
ATOM 1671 N N . PRO A 1 213 ? 22.843 6.396 -25.658 1.00 94.00 213 PRO A N 1
ATOM 1672 C CA . PRO A 1 213 ? 23.139 5.076 -25.093 1.00 94.00 213 PRO A CA 1
ATOM 1673 C C . PRO A 1 213 ? 23.764 5.121 -23.695 1.00 94.00 213 PRO A C 1
ATOM 1675 O O . PRO A 1 213 ? 23.411 4.321 -22.840 1.00 94.00 213 PRO A O 1
ATOM 1678 N N . SER A 1 214 ? 24.623 6.109 -23.426 1.00 94.06 214 SER A N 1
ATOM 1679 C CA . SER A 1 214 ? 25.258 6.297 -22.115 1.00 94.06 214 SER A CA 1
ATOM 1680 C C . SER A 1 214 ? 24.297 6.711 -20.996 1.00 94.06 214 SER A C 1
ATOM 1682 O O . SER A 1 214 ? 24.609 6.517 -19.824 1.00 94.06 214 SER A O 1
ATOM 1684 N N . LEU A 1 215 ? 23.150 7.312 -21.329 1.00 92.12 215 LEU A N 1
ATOM 1685 C CA . LEU A 1 215 ? 22.084 7.580 -20.366 1.00 92.12 215 LEU A CA 1
ATOM 1686 C C . LEU A 1 215 ? 21.294 6.297 -20.106 1.00 92.12 215 LEU A C 1
ATOM 1688 O O . LEU A 1 215 ? 21.111 5.924 -18.953 1.00 92.12 215 LEU A O 1
ATOM 1692 N N . VAL A 1 216 ? 20.881 5.611 -21.176 1.00 94.19 216 VAL A N 1
ATOM 1693 C CA . VAL A 1 216 ? 20.106 4.365 -21.086 1.00 94.19 216 VAL A CA 1
ATOM 1694 C C . VAL A 1 216 ? 20.873 3.303 -20.296 1.00 94.19 216 VAL A C 1
ATOM 1696 O O . VAL A 1 216 ? 20.306 2.689 -19.398 1.00 94.19 216 VAL A O 1
ATOM 1699 N N . SER A 1 217 ? 22.176 3.146 -20.547 1.00 93.94 217 SER A N 1
ATOM 1700 C CA . SER A 1 217 ? 23.019 2.172 -19.847 1.00 93.94 217 SER A CA 1
ATOM 1701 C C . SER A 1 217 ? 23.135 2.449 -18.347 1.00 93.94 217 SER A C 1
ATOM 1703 O O . SER A 1 217 ? 23.173 1.512 -17.558 1.00 93.94 217 SER A O 1
ATOM 1705 N N . LYS A 1 218 ? 23.169 3.724 -17.934 1.00 94.88 218 LYS A N 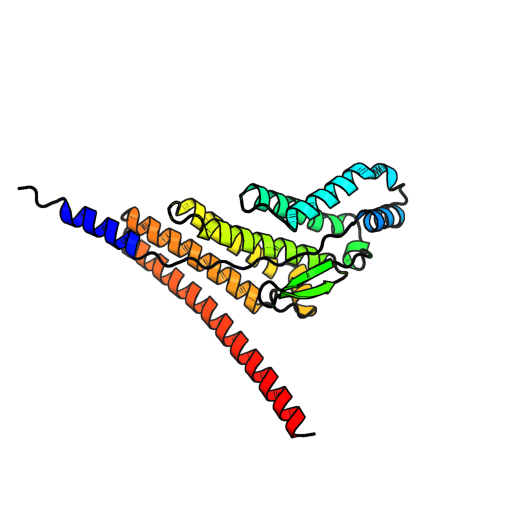1
ATOM 1706 C CA . LYS A 1 218 ? 23.208 4.101 -16.512 1.00 94.88 218 LYS A CA 1
ATOM 1707 C C . LYS A 1 218 ? 21.909 3.752 -15.796 1.00 94.88 218 LYS A C 1
ATOM 1709 O O . LYS A 1 218 ? 21.960 3.237 -14.687 1.00 94.88 218 LYS A O 1
ATOM 1714 N N . VAL A 1 219 ? 20.763 4.017 -16.427 1.00 93.19 219 VAL A N 1
ATOM 1715 C CA . VAL A 1 219 ? 19.460 3.665 -15.843 1.00 93.19 219 VAL A CA 1
ATOM 1716 C C . VAL A 1 219 ? 19.302 2.144 -15.792 1.00 93.19 219 VAL A C 1
ATOM 1718 O O . VAL A 1 219 ? 18.926 1.617 -14.755 1.00 93.19 219 VAL A O 1
ATOM 1721 N N . ALA A 1 220 ? 19.672 1.425 -16.855 1.00 94.50 220 ALA A N 1
ATOM 1722 C CA . ALA A 1 220 ? 19.630 -0.040 -16.876 1.00 94.50 220 ALA A CA 1
ATOM 1723 C C . ALA A 1 220 ? 20.543 -0.681 -15.813 1.00 94.50 220 ALA A C 1
ATOM 1725 O O . ALA A 1 220 ? 20.187 -1.694 -15.214 1.00 94.50 220 ALA A O 1
ATOM 1726 N N . TRP A 1 221 ? 21.703 -0.079 -15.540 1.00 95.75 221 TRP A N 1
ATOM 1727 C CA . TRP A 1 221 ? 22.571 -0.515 -14.448 1.00 95.75 221 TRP A CA 1
ATOM 1728 C C . TRP A 1 221 ? 21.900 -0.351 -13.075 1.00 95.75 221 TRP A C 1
ATOM 1730 O O . TRP A 1 221 ? 21.947 -1.276 -12.266 1.00 95.75 221 TRP A O 1
ATOM 1740 N N . GLU A 1 222 ? 21.222 0.775 -12.826 1.00 95.69 222 GLU A N 1
ATOM 1741 C CA . GLU A 1 222 ? 20.490 0.986 -11.568 1.00 95.69 222 GLU A CA 1
ATOM 1742 C C . GLU A 1 222 ? 19.305 0.015 -11.425 1.00 95.69 222 GLU A C 1
ATOM 1744 O O . GLU A 1 222 ? 19.102 -0.532 -10.341 1.00 95.69 222 GLU A O 1
ATOM 1749 N N . VAL A 1 223 ? 18.592 -0.296 -12.518 1.00 95.62 223 VAL A N 1
ATOM 1750 C CA . VAL A 1 223 ? 17.552 -1.345 -12.544 1.00 95.62 223 VAL A CA 1
ATOM 1751 C C . VAL A 1 223 ? 18.127 -2.676 -12.056 1.00 95.62 223 VAL A C 1
ATOM 1753 O O . VAL A 1 223 ? 17.579 -3.293 -11.142 1.00 95.62 223 VAL A O 1
ATOM 1756 N N . SER A 1 224 ? 19.271 -3.095 -12.611 1.00 95.50 224 SER A N 1
ATOM 1757 C CA . SER A 1 224 ? 19.951 -4.325 -12.192 1.00 95.50 224 SER A CA 1
ATOM 1758 C C . SER A 1 224 ? 20.347 -4.289 -10.714 1.00 95.50 224 SER A C 1
ATOM 1760 O O . SER A 1 224 ? 20.194 -5.292 -10.020 1.00 95.50 224 SER A O 1
ATOM 1762 N N . ALA A 1 225 ? 20.835 -3.151 -10.216 1.00 96.12 225 ALA A N 1
ATOM 1763 C CA . ALA A 1 225 ? 21.218 -2.998 -8.815 1.00 96.12 225 ALA A CA 1
ATOM 1764 C C . ALA A 1 225 ? 20.008 -3.070 -7.865 1.00 96.12 225 ALA A C 1
ATOM 1766 O O . ALA A 1 225 ? 20.112 -3.633 -6.774 1.00 96.12 225 ALA A O 1
ATOM 1767 N N . LEU A 1 226 ? 18.855 -2.523 -8.258 1.00 96.19 226 LEU A N 1
ATOM 1768 C CA . LEU A 1 226 ? 17.617 -2.594 -7.477 1.00 96.19 226 LEU A CA 1
ATOM 1769 C C . LEU A 1 226 ? 17.040 -4.010 -7.435 1.00 96.19 226 LEU A C 1
ATOM 1771 O O . LEU A 1 226 ? 16.660 -4.469 -6.356 1.00 96.19 226 LEU A O 1
ATOM 1775 N N . TYR A 1 227 ? 17.027 -4.719 -8.567 1.00 96.25 227 TYR A N 1
ATOM 1776 C CA . TYR A 1 227 ? 16.625 -6.126 -8.589 1.00 96.25 227 TYR A CA 1
ATOM 1777 C C . TYR A 1 227 ? 17.558 -6.993 -7.740 1.00 96.25 227 TYR A C 1
ATOM 1779 O O . TYR A 1 227 ? 17.068 -7.813 -6.967 1.00 96.25 227 TYR A O 1
ATOM 1787 N N . GLN A 1 228 ? 18.875 -6.762 -7.787 1.00 95.50 228 GLN A N 1
ATOM 1788 C CA . GLN A 1 228 ? 19.818 -7.487 -6.929 1.00 95.50 228 GLN A CA 1
ATOM 1789 C C . GLN A 1 228 ? 19.524 -7.258 -5.440 1.00 95.50 228 GLN A C 1
ATOM 1791 O O . GLN A 1 228 ? 19.411 -8.219 -4.689 1.00 95.50 228 GLN A O 1
ATOM 1796 N N . LYS A 1 229 ? 19.288 -6.005 -5.020 1.00 94.62 229 LYS A N 1
ATOM 1797 C CA . LYS A 1 229 ? 18.888 -5.697 -3.632 1.00 94.62 229 LYS A CA 1
ATOM 1798 C C . LYS A 1 229 ? 17.611 -6.430 -3.217 1.00 94.62 229 LYS A C 1
ATOM 1800 O O . LYS A 1 229 ? 17.489 -6.837 -2.066 1.00 94.62 229 LYS A O 1
ATOM 1805 N N . ALA A 1 230 ? 16.641 -6.556 -4.122 1.00 93.12 230 ALA A N 1
ATOM 1806 C CA . ALA A 1 230 ? 15.409 -7.290 -3.852 1.00 93.12 230 ALA A CA 1
ATOM 1807 C C . ALA A 1 230 ? 15.681 -8.798 -3.678 1.00 93.12 230 ALA A C 1
ATOM 1809 O O . ALA A 1 230 ? 15.178 -9.398 -2.730 1.00 93.12 230 ALA A O 1
ATOM 1810 N N . ILE A 1 231 ? 16.519 -9.392 -4.532 1.00 91.94 231 ILE A N 1
ATOM 1811 C CA . ILE A 1 231 ? 16.921 -10.805 -4.439 1.00 91.94 231 ILE A CA 1
ATOM 1812 C C . ILE A 1 231 ? 17.667 -11.080 -3.127 1.00 91.94 231 ILE A C 1
ATOM 1814 O O . ILE A 1 231 ? 17.291 -11.995 -2.398 1.00 91.94 231 ILE A O 1
ATOM 1818 N N . ASP A 1 232 ? 18.637 -10.238 -2.762 1.00 92.00 232 ASP A N 1
ATOM 1819 C CA . ASP A 1 232 ? 19.420 -10.398 -1.529 1.00 92.00 232 ASP A CA 1
ATOM 1820 C C . ASP A 1 232 ? 18.522 -10.420 -0.272 1.00 92.00 232 ASP A C 1
ATOM 1822 O O . ASP A 1 232 ? 18.771 -11.157 0.689 1.00 92.00 232 ASP A O 1
ATOM 1826 N N . LEU A 1 233 ? 17.441 -9.627 -0.273 1.00 89.00 233 LEU A N 1
ATOM 1827 C CA . LEU A 1 233 ? 16.452 -9.604 0.810 1.00 89.00 233 LEU A CA 1
ATOM 1828 C C . LEU A 1 233 ? 15.635 -10.902 0.885 1.00 89.00 233 LEU A C 1
ATOM 1830 O O . LEU A 1 233 ? 15.359 -11.376 1.991 1.00 89.00 233 LEU A O 1
ATOM 1834 N N . LEU A 1 234 ? 15.269 -11.487 -0.260 1.00 84.31 234 LEU A N 1
ATOM 1835 C CA . LEU A 1 234 ? 14.582 -12.782 -0.311 1.00 84.31 234 LEU A CA 1
ATOM 1836 C C . LEU A 1 234 ? 15.483 -13.908 0.208 1.00 84.31 234 LEU A C 1
ATOM 1838 O O . LEU A 1 234 ? 15.053 -14.688 1.060 1.00 84.31 234 LEU A O 1
ATOM 1842 N N . ASP A 1 235 ? 16.737 -13.955 -0.241 1.00 83.19 235 ASP A N 1
ATOM 1843 C CA . ASP A 1 235 ? 17.698 -14.988 0.162 1.00 83.19 235 ASP A CA 1
ATOM 1844 C C . ASP A 1 235 ? 17.983 -14.941 1.668 1.00 83.19 235 ASP A C 1
ATOM 1846 O O . ASP A 1 235 ? 17.995 -15.974 2.347 1.00 83.19 235 ASP A O 1
ATOM 1850 N N . SER A 1 236 ? 18.121 -13.734 2.225 1.00 79.75 236 SER A N 1
ATOM 1851 C CA . SER A 1 236 ? 18.266 -13.521 3.669 1.00 79.75 236 SER A CA 1
ATOM 1852 C C . SER A 1 236 ? 17.067 -14.063 4.463 1.00 79.75 236 SER A C 1
ATOM 1854 O O . SER A 1 236 ? 17.235 -14.749 5.480 1.00 79.75 236 SER A O 1
ATOM 1856 N N . GLN A 1 237 ? 15.839 -13.827 3.984 1.00 73.19 237 GLN A N 1
ATOM 1857 C CA . GLN A 1 237 ? 14.626 -14.341 4.627 1.00 73.19 237 GLN A CA 1
ATOM 1858 C C . GLN A 1 237 ? 14.531 -15.868 4.567 1.00 73.19 237 GLN A C 1
ATOM 1860 O O . GLN A 1 237 ? 14.233 -16.502 5.585 1.00 73.19 237 GLN A O 1
ATOM 1865 N N . ILE A 1 238 ? 14.827 -16.470 3.412 1.00 70.75 238 ILE A N 1
ATOM 1866 C CA . ILE A 1 238 ? 14.840 -17.929 3.249 1.00 70.75 238 ILE A CA 1
ATOM 1867 C C . ILE A 1 238 ? 15.869 -18.551 4.202 1.00 70.75 238 ILE A C 1
ATOM 1869 O O . ILE A 1 238 ? 15.535 -19.477 4.947 1.00 70.75 238 ILE A O 1
ATOM 1873 N N . GLY A 1 239 ? 17.085 -18.000 4.255 1.00 66.56 239 GLY A N 1
ATOM 1874 C CA . GLY A 1 239 ? 18.135 -18.449 5.172 1.00 66.56 239 GLY A CA 1
ATOM 1875 C C . GLY A 1 239 ? 17.710 -18.386 6.643 1.00 66.56 239 GLY A C 1
ATOM 1876 O O . GLY A 1 239 ? 17.894 -19.352 7.389 1.00 66.56 239 GLY A O 1
ATOM 1877 N N . SER A 1 240 ? 17.062 -17.292 7.057 1.00 69.69 240 SER A N 1
ATOM 1878 C CA . SER A 1 240 ? 16.538 -17.112 8.419 1.00 69.69 240 SER A CA 1
ATOM 1879 C C . SER A 1 240 ? 15.456 -18.139 8.781 1.00 69.69 240 SER A C 1
ATOM 1881 O O . SER A 1 240 ? 15.489 -18.730 9.866 1.00 69.69 240 SER A O 1
ATOM 1883 N N . GLN A 1 241 ? 14.514 -18.415 7.874 1.00 66.94 241 GLN A N 1
ATOM 1884 C CA . GLN A 1 241 ? 13.451 -19.403 8.104 1.00 66.94 241 GLN A CA 1
ATOM 1885 C C . GLN A 1 241 ? 13.999 -20.831 8.199 1.00 66.94 241 GLN A C 1
ATOM 1887 O O . GLN A 1 241 ? 13.616 -21.587 9.100 1.00 66.94 241 GLN A O 1
ATOM 1892 N N . VAL A 1 242 ? 14.939 -21.193 7.320 1.00 64.50 242 VAL A N 1
ATOM 1893 C CA . VAL A 1 242 ? 15.627 -22.492 7.363 1.00 64.50 242 VAL A CA 1
ATOM 1894 C C . VAL A 1 242 ? 16.383 -22.654 8.683 1.00 64.50 242 VAL A C 1
ATOM 1896 O O . VAL A 1 242 ? 16.242 -23.683 9.346 1.00 64.50 242 VAL A O 1
ATOM 1899 N N . ALA A 1 243 ? 17.106 -21.624 9.130 1.00 66.81 243 ALA A N 1
ATOM 1900 C CA . ALA A 1 243 ? 17.818 -21.645 10.406 1.00 66.81 243 ALA A CA 1
ATOM 1901 C C . ALA A 1 243 ? 16.870 -21.833 11.608 1.00 66.81 243 ALA A C 1
ATOM 1903 O O . ALA A 1 243 ? 17.141 -22.662 12.481 1.00 66.81 243 ALA A O 1
ATOM 1904 N N . LYS A 1 244 ? 15.725 -21.133 11.639 1.00 72.38 244 LYS A N 1
ATOM 1905 C CA . LYS A 1 244 ? 14.700 -21.296 12.691 1.00 72.38 244 LYS A CA 1
ATOM 1906 C C . LYS A 1 244 ? 14.126 -22.714 12.719 1.00 72.38 244 LYS A C 1
ATOM 1908 O O . LYS A 1 244 ? 13.983 -23.296 13.796 1.00 72.38 244 LYS A O 1
ATOM 1913 N N . LYS A 1 245 ? 13.825 -23.290 11.550 1.00 70.44 245 LYS A N 1
ATOM 1914 C CA . LYS A 1 245 ? 13.319 -24.667 11.435 1.00 70.44 245 LYS A CA 1
ATOM 1915 C C . LYS A 1 245 ? 14.354 -25.685 11.917 1.00 70.44 245 LYS A C 1
ATOM 1917 O O . LYS A 1 245 ? 14.005 -26.574 12.687 1.00 70.44 245 LYS A O 1
ATOM 1922 N N . ASN A 1 246 ? 15.619 -25.514 11.532 1.00 72.56 246 ASN A N 1
ATOM 1923 C CA . ASN A 1 246 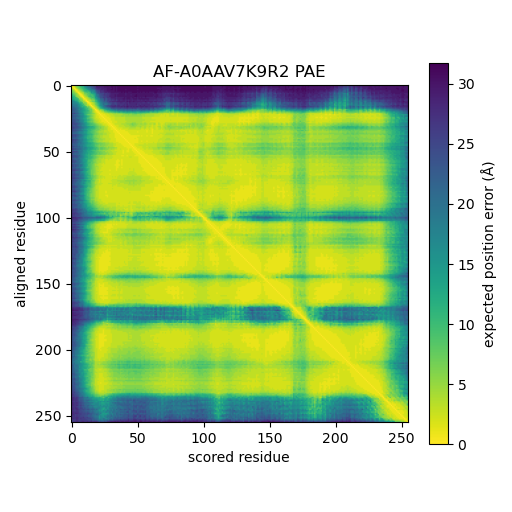? 16.716 -26.387 11.952 1.00 72.56 246 ASN A CA 1
ATOM 1924 C C . ASN A 1 246 ? 16.955 -26.326 13.465 1.00 72.56 246 ASN A C 1
ATOM 1926 O O . ASN A 1 246 ? 17.138 -27.368 14.088 1.00 72.56 246 ASN A O 1
ATOM 1930 N N . LYS A 1 247 ? 16.879 -25.137 14.076 1.00 76.75 247 LYS A N 1
ATOM 1931 C CA . LYS A 1 247 ? 16.973 -24.984 15.534 1.00 76.75 247 LYS A CA 1
ATOM 1932 C C . LYS A 1 247 ? 15.835 -25.710 16.259 1.00 76.75 247 LYS A C 1
ATOM 1934 O O . LYS A 1 247 ? 16.093 -26.460 17.191 1.00 76.75 247 LYS A O 1
ATOM 1939 N N . LYS A 1 248 ? 14.594 -25.552 15.787 1.00 77.12 248 LYS A N 1
ATOM 1940 C CA . LYS A 1 248 ? 13.429 -26.246 16.357 1.00 77.12 248 LYS A CA 1
ATOM 1941 C C . LYS A 1 248 ? 13.539 -27.770 16.226 1.00 77.12 248 LYS A C 1
ATOM 1943 O O . LYS A 1 248 ? 13.164 -28.489 17.142 1.00 77.12 248 LYS A O 1
ATOM 1948 N N . LEU A 1 249 ? 14.059 -28.266 15.102 1.00 72.50 249 LEU A N 1
ATOM 1949 C CA . LEU A 1 249 ? 14.340 -29.694 14.920 1.00 72.50 249 LEU A CA 1
ATOM 1950 C C . LEU A 1 249 ? 15.425 -30.182 15.884 1.00 72.50 249 LEU A C 1
ATOM 1952 O O . LEU A 1 249 ? 15.253 -31.232 16.491 1.00 72.50 249 LEU A O 1
ATOM 1956 N N . ALA A 1 250 ? 16.503 -29.416 16.064 1.00 73.62 250 ALA A N 1
ATOM 1957 C CA . ALA A 1 250 ? 17.553 -29.750 17.020 1.00 73.62 250 ALA A CA 1
ATOM 1958 C C . ALA A 1 250 ? 17.008 -29.833 18.456 1.00 73.62 250 ALA A C 1
ATOM 1960 O O . ALA A 1 250 ? 17.289 -30.808 19.138 1.00 73.62 250 ALA A O 1
ATOM 1961 N N . GLU A 1 251 ? 16.164 -28.884 18.875 1.00 80.56 251 GLU A N 1
ATOM 1962 C CA . GLU A 1 251 ? 15.514 -28.887 20.197 1.00 80.56 251 GLU A CA 1
ATOM 1963 C C . GLU A 1 251 ? 14.597 -30.104 20.418 1.00 80.56 251 GLU A C 1
ATOM 1965 O O . GLU A 1 251 ? 14.522 -30.617 21.533 1.00 80.56 251 GLU A O 1
ATOM 1970 N N . ILE A 1 252 ? 13.915 -30.588 19.372 1.00 77.12 252 ILE A N 1
ATOM 1971 C CA . ILE A 1 252 ? 13.096 -31.813 19.431 1.00 77.12 252 ILE A CA 1
ATOM 1972 C C . ILE A 1 252 ? 13.976 -33.062 19.534 1.00 77.12 252 ILE A C 1
ATOM 1974 O O . ILE A 1 252 ? 13.596 -34.011 20.201 1.00 77.12 252 ILE A O 1
ATOM 1978 N N . LEU A 1 253 ? 15.133 -33.079 18.871 1.00 71.56 253 LEU A N 1
ATOM 1979 C CA . LEU A 1 253 ? 16.050 -34.223 18.887 1.00 71.56 253 LEU A CA 1
ATOM 1980 C C . LEU A 1 253 ? 16.872 -34.320 20.183 1.00 71.56 253 LEU A C 1
ATOM 1982 O O . LEU A 1 253 ? 17.449 -35.370 20.455 1.00 71.56 253 LEU A O 1
ATOM 1986 N N . THR A 1 254 ? 16.962 -33.234 20.954 1.00 78.69 254 THR A N 1
ATOM 1987 C CA . THR A 1 254 ? 17.694 -33.174 22.231 1.00 78.69 254 THR A CA 1
ATOM 1988 C C . THR A 1 254 ? 16.818 -33.346 23.477 1.00 78.69 254 THR A C 1
ATOM 1990 O O . THR A 1 254 ? 17.366 -33.339 24.577 1.00 78.69 254 THR A O 1
ATOM 1993 N N . ASN A 1 255 ? 15.496 -33.478 23.321 1.00 56.09 255 ASN A N 1
ATOM 1994 C CA . ASN A 1 255 ? 14.529 -33.771 24.391 1.00 56.09 255 ASN A CA 1
ATOM 1995 C C . ASN A 1 255 ? 13.932 -35.169 24.208 1.00 56.09 255 ASN A C 1
ATOM 1997 O O . ASN A 1 255 ? 13.557 -35.773 25.235 1.00 56.09 255 ASN A O 1
#

Radius of gyration: 22.93 Å; Cα contacts (8 Å, |Δi|>4): 315; chains: 1; bounding box: 51×49×82 Å

Foldseek 3Di:
DDPPDPVVVVVVVVLVVPDDQADFQFAKAWDQDQLLVLVQVLCCPVPVDHCVVCVVVSVVLSVLLVCLNVPDLDPVNLVSLVVNLVVLVCCCVPRVCLQPASVDWIWIAARPPRDIDIDRHSLLVSLSSLLNSLRSLSSQLSVPPPPLVSSLVSLQSSLVSLVCSLPDPSLVVCCVVVRPCSHNLNSLLSNLSSNLSSLVSVLSVCVVVVHDPVVSVVSVVVSVVSVVSSVVSVVVVVVVVVVVVVVVVVVVVVD

pLDDT: mean 86.3, std 14.97, range [36.09, 98.69]

Nearest PDB structures (foldseek):
  5mk2-assembly1_A  TM=8.552E-01  e=1.142E-13  Homo sapiens
  5mk2-assembly2_B  TM=8.643E-01  e=3.335E-13  Homo sapiens
  5mjz-assembly2_B  TM=8.606E-01  e=5.428E-13  Homo sapiens
  5crv-assembly2_B  TM=8.505E-01  e=2.709E-12  Homo sapiens
  5crv-assembly1_A  TM=8.354E-01  e=7.175E-12  Homo sapiens

Sequence (255 aa):
MSLTDSSTELSHGYMDQLRLPMLTIPSKQGVSIDLTSSLAELIRTEFGEDPTNFRQEVREFNHLRESAVRPSRDNNGTSDIRRYYAQLCLLPTRFSATRSNMQVTFIWSDAFTEKESANILLFSETSAILFNLGALHSRLGSDLPDELRSACTHFQCSAGAFYLLQTSLAFQIATANNQVDMSSEVVAFCKNLMLAQAQECMVEKSLLERKRPSLVSKVAWEVSALYQKAIDLLDSQIGSQVAKKNKKLAEILTN

Mean predicted aligned error: 8.17 Å

InterPro domains:
  IPR004328 BRO1 domain [PF03097] (22-240)
  IPR004328 BRO1 domain [PS51180] (21-255)
  IPR004328 BRO1 domain [SM01041] (21-255)
  IPR038499 BRO1 domain superfamily [G3DSA:1.25.40.280] (16-254)

Organism: NCBI:txid111878

Secondary structure (DSSP, 8-state):
---SSHHHHHHHHHHHTSPPPPP-PPPPEEPP---HHHHHHHHHHHH---GGGGHHHHHHHHHHHHHHHS--SSHHHHHHHHHHHHHHHHHHHH-GGGGT--S--EEEE-TTT--EEEE--HHHHHHHHHHHHHHHHHHHHHT-SS-HHHHHHHHHHHHHHHHHHHHSHHHHHHHHTT-GGGSHHHHHHHHHHHHHHHHHHHHHHHHHTT--HHHHHHHHHHHHHHHHHHHHHHHHHHHHHHHHHHHHHHHHHT-

Solvent-accessible surface area (backbone atoms only — not comparable to full-atom values): 13402 Å² total; per-residue (Å²): 137,86,91,77,60,69,70,58,55,52,54,52,59,51,54,74,74,64,66,74,85,67,78,60,53,62,56,51,52,54,65,92,77,84,56,58,69,37,53,34,49,50,36,36,74,77,69,69,44,70,43,76,83,43,51,64,61,48,50,51,52,45,51,34,44,54,39,34,57,62,46,56,100,51,73,64,18,55,48,34,29,51,54,35,47,52,51,59,67,46,43,54,78,74,38,69,51,41,75,70,55,46,81,48,74,48,43,35,26,34,44,84,77,64,50,74,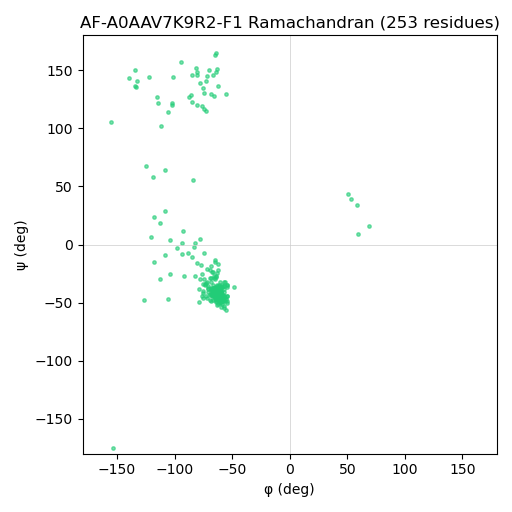47,76,41,48,45,51,41,56,52,47,42,52,50,39,50,32,45,14,14,52,25,22,42,57,19,51,75,27,70,94,39,40,69,62,17,21,51,24,12,44,52,13,19,48,30,28,47,50,42,71,73,32,72,35,35,61,51,38,43,74,68,66,42,70,69,54,23,74,53,46,35,50,25,52,22,29,45,25,44,18,53,19,43,45,30,50,36,55,49,36,58,76,70,65,52,59,66,78,56,46,53,53,51,49,50,50,26,53,54,27,45,48,56,23,49,56,38,51,52,52,49,52,53,52,54,52,52,53,53,52,51,54,51,49,57,60,75,75,107